Protein AF-N6YTN6-F1 (afdb_monomer)

Radius of gyration: 37.0 Å; Cα contacts (8 Å, |Δi|>4): 341; chains: 1; bounding box: 81×64×99 Å

Foldseek 3Di:
DDPVVLQVQLVVQCVVVVDDSVVSSVVSVVVVVVVVVVVVVVPDDPDVVVVVVVVLQVQLVVQCVVVVHDSVVSSVVSVVVVVVVVVVVVVVVPPPDVVNVVLQVQLVVCCVVVVHDSVVSSCVSVVVDPDDDDDDDDDDDDCQLQNVQQVDWFFADFFAWAQDPVRDTDGGDLVLLVQQQVVADVVLPWAFEAAPDDPDDDDGQWTFPGWDRDPRRTIITRTPPGHRVVSVCLVVVQFFHKHWDWDDLCDDPDSHHNGIYTHYMYGYGPDDDSDPDGDGDDDDDD

Sequence (286 aa):
MDDQELDAEARRYMRDHRISYGEALEWVAQDLDARRASSVAKSGRGDVLREEDAALHEQAVAYAHENGIRYVNALREVMAKKGVDLLLRHVQSTAPTGSDVVVDARARSFALQNRVSYAEALDCVTGTAFACFAESDLATSGGSAAGMLAGQKIDIFKAGTHVSMEGERITFSQADIEAIAAGYDPIQREAPLTIGHPEDNKPAYGWVRRLHAAPGGRLQMEAHQVDASFAEMVSEGRFKKRSASFYPPNAHGNPTPGRWYLRHVAFLGAQQPALAGLPDLQFMRV

Solvent-accessible surface area (backbone atoms only — not comparable to full-atom values): 16391 Å² total; per-residue (Å²): 136,55,75,69,56,53,53,53,51,18,55,50,48,16,65,78,68,72,52,54,62,70,62,22,43,53,50,52,51,52,50,50,51,50,52,48,54,51,49,54,72,72,61,73,93,61,68,72,63,54,55,55,52,52,54,50,50,54,51,12,52,53,50,11,64,77,67,74,44,60,52,75,60,25,38,52,50,49,49,50,50,49,52,50,48,51,49,47,47,51,60,60,66,58,51,69,51,75,66,50,53,51,48,52,52,50,12,52,53,48,11,68,75,69,75,47,54,56,67,63,23,38,35,67,69,69,66,71,67,82,86,78,95,70,95,77,89,81,87,82,90,71,84,43,43,22,55,52,53,32,73,36,79,41,78,35,47,65,47,44,80,44,70,46,96,88,66,48,80,46,73,40,48,49,66,53,40,43,50,34,26,74,66,63,46,48,88,84,54,56,21,36,30,31,78,37,84,68,92,67,93,65,73,66,46,18,34,43,66,47,52,39,61,42,90,88,29,28,32,26,34,29,38,36,82,44,35,57,70,56,24,41,41,42,71,74,52,58,36,64,42,57,40,63,41,66,34,51,34,83,42,92,84,40,94,52,72,76,38,59,41,72,52,31,40,25,35,29,47,96,68,84,70,98,67,88,86,75,82,69,83,84,81,83,86,128

pLDDT: mean 73.02, std 17.46, range [31.64, 94.0]

Organism: NCBI:txid1234381

Secondary structure (DSSP, 8-state):
--HHHHHHHHHHHHHHH---HHHHHHHHHHHHHHHHHHHHHHSSS-HHHHHHHHHHHHHHHHHHHHHT--HHHHHHHHHHHHHHHHHHHHHHHTS--HHHHHHHHHHHHHHHHHT--HHHHHHHHHT-------------SS--HHHHHHTSEEEEEESEEEE-TTS-EEEEPHHHHHHHHHH--HHHHPPBEEES--SS-PPP--EEEEEEEETTTEEEEEEES--HHHHHHHHTTS--EEEEEEE-TT-TT-SSTTS-EEEEEEEE-SSPPSS--PPPP-----

Structure (mmCIF, N/CA/C/O backbone):
data_AF-N6YTN6-F1
#
_entry.id   AF-N6YTN6-F1
#
loop_
_atom_site.group_PDB
_atom_site.id
_atom_site.type_symbol
_atom_site.label_atom_id
_atom_site.label_alt_id
_atom_site.label_comp_id
_atom_site.label_asym_id
_atom_site.label_entity_id
_atom_site.label_seq_id
_atom_site.pdbx_PDB_ins_code
_atom_site.Ca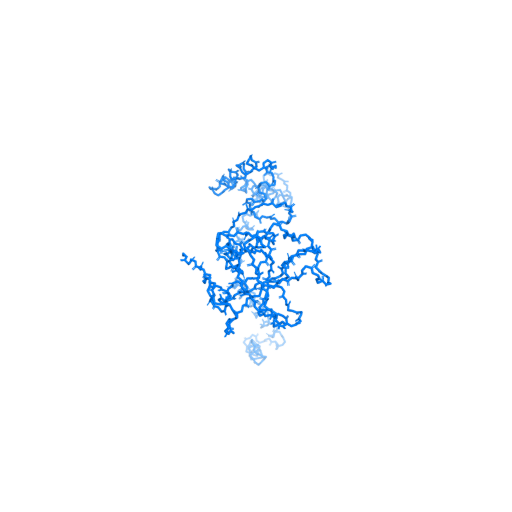rtn_x
_atom_site.Cartn_y
_atom_site.Cartn_z
_atom_site.occupancy
_atom_site.B_iso_or_equiv
_atom_site.auth_seq_id
_atom_site.auth_comp_id
_atom_site.auth_asym_id
_atom_site.auth_atom_id
_atom_site.pdbx_PDB_model_num
ATOM 1 N N . MET A 1 1 ? 44.835 -35.945 -30.926 1.00 68.88 1 MET A N 1
ATOM 2 C CA . MET A 1 1 ? 45.880 -36.888 -31.336 1.00 68.88 1 MET A CA 1
ATOM 3 C C . MET A 1 1 ? 47.062 -36.596 -30.454 1.00 68.88 1 MET A C 1
ATOM 5 O O . MET A 1 1 ? 47.377 -35.418 -30.307 1.00 68.88 1 MET A O 1
ATOM 9 N N . ASP A 1 2 ? 47.561 -37.623 -29.782 1.00 73.81 2 ASP A N 1
ATOM 10 C CA . ASP A 1 2 ? 48.655 -37.498 -28.819 1.00 73.81 2 ASP A CA 1
ATOM 11 C C . ASP A 1 2 ? 50.011 -37.497 -29.545 1.00 73.81 2 ASP A C 1
ATOM 13 O O . ASP A 1 2 ? 50.125 -38.045 -30.646 1.00 73.81 2 ASP A O 1
ATOM 17 N N . ASP A 1 3 ? 51.043 -36.893 -28.955 1.00 69.44 3 ASP A N 1
ATOM 18 C CA . ASP A 1 3 ? 52.343 -36.692 -29.624 1.00 69.44 3 ASP A CA 1
ATOM 19 C C . ASP A 1 3 ? 53.007 -38.028 -30.014 1.00 69.44 3 ASP A C 1
ATOM 21 O O . ASP A 1 3 ? 53.705 -38.126 -31.026 1.00 69.44 3 ASP A O 1
ATOM 25 N N . GLN A 1 4 ? 52.732 -39.095 -29.254 1.00 74.69 4 GLN A N 1
ATOM 26 C CA . GLN A 1 4 ? 53.212 -40.449 -29.548 1.00 74.69 4 GLN A CA 1
ATOM 27 C C . GLN A 1 4 ? 52.543 -41.074 -30.781 1.00 74.69 4 GLN A C 1
ATOM 29 O O . GLN A 1 4 ? 53.183 -41.831 -31.515 1.00 74.69 4 GLN A O 1
ATOM 34 N N . GLU A 1 5 ? 51.272 -40.758 -31.033 1.00 79.31 5 GLU A N 1
ATOM 35 C CA . GLU A 1 5 ? 50.545 -41.246 -32.211 1.00 79.31 5 GLU A CA 1
ATOM 36 C C . GLU A 1 5 ? 51.037 -40.546 -33.482 1.00 79.31 5 GLU A C 1
ATOM 38 O O . GLU A 1 5 ? 51.173 -41.182 -34.529 1.00 79.31 5 GLU A O 1
ATOM 43 N N . LEU A 1 6 ? 51.375 -39.257 -33.375 1.00 78.50 6 LEU A N 1
ATOM 44 C CA . LEU A 1 6 ? 51.896 -38.457 -34.483 1.00 78.50 6 LEU A CA 1
ATOM 45 C C . LEU A 1 6 ? 53.276 -38.937 -34.944 1.0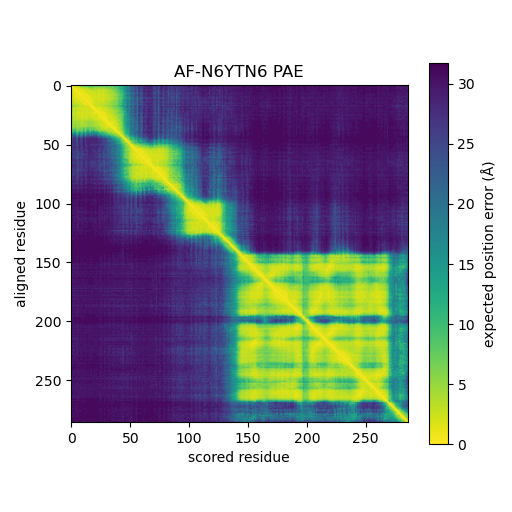0 78.50 6 LEU A C 1
ATOM 47 O O . LEU A 1 6 ? 53.502 -39.094 -36.145 1.00 78.50 6 LEU A O 1
ATOM 51 N N . ASP A 1 7 ? 54.165 -39.268 -34.002 1.00 80.00 7 ASP A N 1
ATOM 52 C CA . ASP A 1 7 ? 55.466 -39.870 -34.321 1.00 80.00 7 ASP A CA 1
ATOM 53 C C . ASP A 1 7 ? 55.312 -41.244 -34.997 1.00 80.00 7 ASP A C 1
ATOM 55 O O . ASP A 1 7 ? 55.995 -41.552 -35.978 1.00 80.00 7 ASP A O 1
ATOM 59 N N . ALA A 1 8 ? 54.384 -42.077 -34.516 1.00 86.12 8 ALA A N 1
ATOM 60 C CA . ALA A 1 8 ? 54.152 -43.403 -35.081 1.00 86.12 8 ALA A CA 1
ATOM 61 C C . ALA A 1 8 ? 53.632 -43.341 -36.529 1.00 86.12 8 ALA A C 1
ATOM 63 O O . ALA A 1 8 ? 54.096 -44.102 -37.388 1.00 86.12 8 ALA A O 1
ATOM 64 N N . GLU A 1 9 ? 52.705 -42.425 -36.818 1.00 85.69 9 GLU A N 1
ATOM 65 C CA . GLU A 1 9 ? 52.136 -42.246 -38.156 1.00 85.69 9 GLU A CA 1
ATOM 66 C C . GLU A 1 9 ? 53.168 -41.657 -39.128 1.00 85.69 9 GLU A C 1
ATOM 68 O O . GLU A 1 9 ? 53.343 -42.185 -40.230 1.00 85.69 9 GLU A O 1
ATOM 73 N N . ALA A 1 10 ? 53.959 -40.674 -38.683 1.00 83.62 10 ALA A N 1
ATOM 74 C CA . ALA A 1 10 ? 55.052 -40.113 -39.475 1.00 83.62 10 ALA A CA 1
ATOM 75 C C . ALA A 1 10 ? 56.120 -41.166 -39.818 1.00 83.62 10 ALA A C 1
ATOM 77 O O . ALA A 1 10 ? 56.559 -41.263 -40.966 1.00 83.62 10 ALA A O 1
ATOM 78 N N . ARG A 1 11 ? 56.501 -42.036 -38.870 1.00 86.50 11 ARG A N 1
ATOM 79 C CA . ARG A 1 11 ? 57.459 -43.132 -39.130 1.00 86.50 11 ARG A CA 1
ATOM 80 C C . ARG A 1 11 ? 56.923 -44.186 -40.088 1.00 86.50 11 ARG A C 1
ATOM 82 O O . ARG A 1 11 ? 57.700 -44.775 -40.845 1.00 86.50 11 ARG A O 1
ATOM 89 N N . ARG A 1 12 ? 55.620 -44.458 -40.045 1.00 86.44 12 ARG A N 1
ATOM 90 C CA . ARG A 1 12 ? 54.971 -45.371 -40.989 1.00 86.44 12 ARG A CA 1
ATOM 91 C C . ARG A 1 12 ? 54.975 -44.771 -42.392 1.00 86.44 12 ARG A C 1
ATOM 93 O O . ARG A 1 12 ? 55.432 -45.428 -43.323 1.00 86.44 12 ARG A O 1
ATOM 100 N N . TYR A 1 13 ? 54.583 -43.508 -42.517 1.00 84.00 13 TYR A N 1
ATOM 101 C CA . TYR A 1 13 ? 54.564 -42.798 -43.792 1.00 84.00 13 TYR A CA 1
ATOM 102 C C . TYR A 1 13 ? 55.968 -42.679 -44.410 1.00 84.00 13 TYR A C 1
ATOM 104 O O . TYR A 1 13 ? 56.167 -42.961 -45.592 1.00 84.00 13 TYR A O 1
ATOM 112 N N . MET A 1 14 ? 56.977 -42.392 -43.581 1.00 88.62 14 MET A N 1
ATOM 113 C CA . MET A 1 14 ? 58.395 -42.407 -43.956 1.00 88.62 14 MET A CA 1
ATOM 114 C C . MET A 1 14 ? 58.820 -43.757 -44.559 1.00 88.62 14 MET A C 1
ATOM 116 O O . MET A 1 14 ? 59.536 -43.796 -45.559 1.00 88.62 14 MET A O 1
ATOM 120 N N . ARG A 1 15 ? 58.375 -44.877 -43.972 1.00 87.50 15 ARG A N 1
ATOM 121 C CA . ARG A 1 15 ? 58.715 -46.227 -44.450 1.00 87.50 15 ARG A CA 1
ATOM 122 C C . ARG A 1 15 ? 58.058 -46.542 -45.790 1.00 87.50 15 ARG A C 1
ATOM 124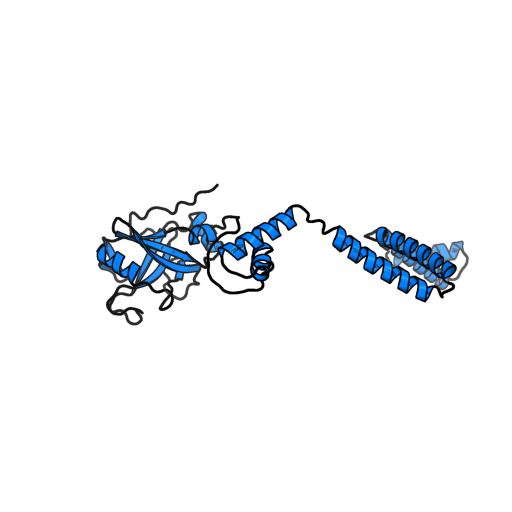 O O . ARG A 1 15 ? 58.723 -47.090 -46.666 1.00 87.50 15 ARG A O 1
ATOM 131 N N . ASP A 1 16 ? 56.787 -46.190 -45.931 1.00 87.25 16 ASP A N 1
ATOM 132 C CA . ASP A 1 16 ? 55.984 -46.537 -47.103 1.00 87.25 16 ASP A CA 1
ATOM 133 C C . ASP A 1 16 ? 56.381 -45.691 -48.327 1.00 87.25 16 ASP A C 1
ATOM 135 O O . ASP A 1 16 ? 56.452 -46.206 -49.444 1.00 87.25 16 ASP A O 1
ATOM 139 N N . HIS A 1 17 ? 56.738 -44.419 -48.113 1.00 82.50 17 HIS A N 1
ATOM 140 C CA . HIS A 1 17 ? 57.064 -43.468 -49.183 1.00 82.50 17 HIS A CA 1
ATOM 141 C C . HIS A 1 17 ? 58.567 -43.206 -49.363 1.00 82.50 17 HIS A C 1
ATOM 143 O O . HIS A 1 17 ? 58.959 -42.535 -50.314 1.00 82.50 17 HIS A O 1
ATOM 149 N N . ARG A 1 18 ? 59.420 -43.771 -48.493 1.00 88.50 18 ARG A N 1
ATOM 150 C CA . ARG A 1 18 ? 60.894 -43.637 -48.506 1.00 88.50 18 ARG A CA 1
ATOM 151 C C . ARG A 1 18 ? 61.383 -42.181 -48.513 1.00 88.50 18 ARG A C 1
ATOM 153 O O . ARG A 1 18 ? 62.423 -41.881 -49.095 1.00 88.50 18 ARG A O 1
ATOM 160 N N . ILE A 1 19 ? 60.633 -41.299 -47.861 1.00 84.44 19 ILE A N 1
ATOM 161 C CA . ILE A 1 19 ? 60.961 -39.879 -47.673 1.00 84.44 19 ILE A CA 1
ATOM 162 C C . ILE A 1 19 ? 61.613 -39.650 -46.308 1.00 84.44 19 ILE A C 1
ATOM 164 O O . ILE A 1 19 ? 61.648 -40.559 -45.478 1.00 84.44 19 ILE A O 1
ATOM 168 N N . SER A 1 20 ? 62.159 -38.457 -46.065 1.00 87.31 20 SER A N 1
ATOM 169 C CA . SER A 1 20 ? 62.756 -38.143 -44.765 1.00 87.31 20 SER A CA 1
ATOM 170 C C . SER A 1 20 ? 61.686 -37.979 -43.675 1.00 87.31 20 SER A C 1
ATOM 172 O O . SER A 1 20 ? 60.530 -37.663 -43.950 1.00 87.31 20 SER A O 1
ATOM 174 N N . TYR A 1 21 ? 62.063 -38.183 -42.409 1.00 80.81 21 TYR A N 1
ATOM 175 C CA . TYR A 1 21 ? 61.130 -38.048 -41.284 1.00 80.81 21 TYR A CA 1
ATOM 176 C C . TYR A 1 21 ? 60.556 -36.622 -41.154 1.00 80.81 21 TYR A C 1
ATOM 178 O O . TYR A 1 21 ? 59.389 -36.465 -40.810 1.00 80.81 21 TYR A O 1
ATOM 186 N N . GLY A 1 22 ? 61.344 -35.593 -41.491 1.00 77.62 22 GLY A N 1
ATOM 187 C CA . GLY A 1 22 ? 60.879 -34.201 -41.496 1.00 77.62 22 GLY A CA 1
ATOM 188 C C . GLY A 1 22 ? 59.771 -33.954 -42.523 1.00 77.62 22 GLY A C 1
ATOM 189 O O . GLY A 1 22 ? 58.733 -33.402 -42.177 1.00 77.62 22 GLY A O 1
ATOM 190 N N . GLU A 1 23 ? 59.936 -34.451 -43.752 1.00 76.88 23 GLU A N 1
ATOM 191 C CA . GLU A 1 23 ? 58.906 -34.346 -44.801 1.00 76.88 23 GLU A CA 1
ATOM 192 C C . GLU A 1 23 ? 57.660 -35.184 -44.474 1.00 76.88 23 GLU A C 1
ATOM 194 O O . GLU A 1 23 ? 56.535 -34.792 -44.782 1.00 76.88 23 GLU A O 1
ATOM 199 N N . ALA A 1 24 ? 57.838 -36.330 -43.809 1.00 82.00 24 ALA A N 1
ATOM 200 C CA . ALA A 1 24 ? 56.720 -37.157 -43.362 1.00 82.00 24 ALA A CA 1
ATOM 201 C C . ALA A 1 24 ? 55.879 -36.467 -42.274 1.00 82.00 24 ALA A C 1
ATOM 203 O O . ALA A 1 24 ? 54.654 -36.582 -42.291 1.00 82.00 24 ALA A O 1
ATOM 204 N N . LEU A 1 25 ? 56.509 -35.723 -41.358 1.00 81.00 25 LEU A N 1
ATOM 205 C CA . LEU A 1 25 ? 55.800 -34.936 -40.346 1.00 81.00 25 LEU A CA 1
ATOM 206 C C . LEU A 1 25 ? 54.978 -33.804 -40.964 1.00 81.00 25 LEU A C 1
ATOM 208 O O . LEU A 1 25 ? 53.837 -33.594 -40.557 1.00 81.00 25 LEU A O 1
ATOM 212 N N . GLU A 1 26 ? 55.526 -33.102 -41.957 1.00 81.06 26 GLU A N 1
ATOM 213 C CA . GLU A 1 26 ? 54.796 -32.045 -42.665 1.00 81.06 26 GLU A CA 1
ATOM 214 C C . GLU A 1 26 ? 53.555 -32.591 -43.372 1.00 81.06 26 GLU A C 1
ATOM 216 O O . GLU A 1 26 ? 52.490 -31.974 -43.321 1.00 81.06 26 GLU A O 1
ATOM 221 N N . TRP A 1 27 ? 53.662 -33.779 -43.972 1.00 85.19 27 TRP A N 1
ATOM 222 C CA . TRP A 1 27 ? 52.524 -34.425 -44.616 1.00 85.19 27 TRP A CA 1
ATOM 223 C C . TRP A 1 27 ? 51.437 -34.820 -43.610 1.00 85.19 27 TRP A C 1
ATOM 225 O O . TRP A 1 27 ? 50.265 -34.510 -43.816 1.00 85.19 27 TRP A O 1
ATOM 235 N N . VAL A 1 28 ? 51.817 -35.452 -42.493 1.00 82.31 28 VAL A N 1
ATOM 236 C CA . VAL A 1 28 ? 50.863 -35.848 -41.443 1.00 82.31 28 VAL A CA 1
ATOM 237 C C . VAL A 1 28 ? 50.192 -34.616 -40.828 1.00 82.31 28 VAL A C 1
ATOM 239 O O . VAL A 1 28 ? 48.987 -34.637 -40.590 1.00 82.31 28 VAL A O 1
ATOM 242 N N . ALA A 1 29 ? 50.924 -33.514 -40.642 1.00 78.62 29 ALA A N 1
ATOM 243 C CA . ALA A 1 29 ? 50.359 -32.253 -40.167 1.00 78.62 29 ALA A CA 1
ATOM 244 C C . ALA A 1 29 ? 49.331 -31.664 -41.152 1.00 78.62 29 ALA A C 1
ATOM 246 O O . ALA A 1 29 ? 48.232 -31.293 -40.737 1.00 78.62 29 ALA A O 1
ATOM 247 N N . GLN A 1 30 ? 49.641 -31.644 -42.453 1.00 77.19 30 GLN A N 1
ATOM 248 C CA . GLN A 1 30 ? 48.713 -31.172 -43.489 1.00 77.19 30 GLN A CA 1
ATOM 249 C C . GLN A 1 30 ? 47.459 -32.049 -43.593 1.00 77.19 30 GLN A C 1
ATOM 251 O O . GLN A 1 30 ? 46.354 -31.529 -43.751 1.00 77.19 30 GLN A O 1
ATOM 256 N N . ASP A 1 31 ? 47.605 -33.368 -43.467 1.00 80.38 31 ASP A N 1
ATOM 257 C CA . ASP A 1 31 ? 46.479 -34.303 -43.475 1.00 80.38 31 ASP A CA 1
ATOM 258 C C . ASP A 1 31 ? 45.604 -34.152 -42.216 1.00 80.38 31 ASP A C 1
ATOM 260 O O . ASP A 1 31 ? 44.375 -34.156 -42.303 1.00 80.38 31 ASP A O 1
ATOM 264 N N . LEU A 1 32 ? 46.200 -33.910 -41.043 1.00 72.12 32 LEU A N 1
ATOM 265 C CA . LEU A 1 32 ? 45.462 -33.572 -39.820 1.00 72.12 32 LEU A CA 1
ATOM 266 C C . LEU A 1 32 ? 44.693 -32.257 -39.942 1.00 72.12 32 LEU A C 1
ATOM 268 O O . LEU A 1 32 ? 43.537 -32.195 -39.515 1.00 72.12 32 LEU A O 1
ATOM 272 N N . ASP A 1 33 ? 45.298 -31.226 -40.525 1.00 71.12 33 ASP A N 1
ATOM 273 C CA . ASP A 1 33 ? 44.633 -29.945 -40.761 1.00 71.12 33 ASP A CA 1
ATOM 274 C C . ASP A 1 33 ? 43.509 -30.079 -41.793 1.00 71.12 33 ASP A C 1
ATOM 276 O O . ASP A 1 33 ? 42.428 -29.522 -41.595 1.00 71.12 33 ASP A O 1
ATOM 280 N N . ALA A 1 34 ? 43.680 -30.908 -42.826 1.00 71.44 34 ALA A N 1
ATOM 281 C CA . ALA A 1 34 ? 42.617 -31.239 -43.773 1.00 71.44 34 ALA A CA 1
ATOM 282 C C . ALA A 1 34 ? 41.467 -32.018 -43.104 1.00 71.44 34 ALA A C 1
ATOM 284 O O . ALA A 1 34 ? 40.288 -31.723 -43.332 1.00 71.44 34 ALA A O 1
ATOM 285 N N . ARG A 1 35 ? 41.780 -32.975 -42.220 1.00 74.25 35 ARG A N 1
ATOM 286 C CA . ARG A 1 35 ? 40.787 -33.728 -41.433 1.00 74.25 35 ARG A CA 1
ATOM 287 C C . ARG A 1 35 ? 40.057 -32.837 -40.426 1.00 74.25 35 ARG A C 1
ATOM 289 O O . ARG A 1 35 ? 38.852 -33.004 -40.243 1.00 74.25 35 ARG A O 1
ATOM 296 N N . ARG A 1 36 ? 40.743 -31.866 -39.812 1.00 65.50 36 ARG A N 1
ATOM 297 C CA . ARG A 1 36 ? 40.145 -30.843 -38.933 1.00 65.50 36 ARG A CA 1
ATOM 298 C C . ARG A 1 36 ? 39.276 -29.862 -39.714 1.00 65.50 36 ARG A C 1
ATOM 300 O O . ARG A 1 36 ? 38.162 -29.589 -39.289 1.00 65.50 36 ARG A O 1
ATOM 307 N N . ALA A 1 37 ? 39.717 -29.397 -40.880 1.00 58.03 37 ALA A N 1
ATOM 308 C CA . ALA A 1 37 ? 38.905 -28.564 -41.767 1.00 58.03 37 ALA A CA 1
ATOM 309 C C . ALA A 1 37 ? 37.635 -29.304 -42.231 1.00 58.03 37 ALA A C 1
ATOM 311 O O . ALA A 1 37 ? 36.550 -28.724 -42.270 1.00 58.03 37 ALA A O 1
ATOM 312 N N . SER A 1 38 ? 37.744 -30.608 -42.501 1.00 58.88 38 SER A N 1
ATOM 313 C CA . SER A 1 38 ? 36.609 -31.472 -42.841 1.00 58.88 38 SER A CA 1
ATOM 314 C C . SER A 1 38 ? 35.686 -31.751 -41.643 1.00 58.88 38 SER A C 1
ATOM 316 O O . SER A 1 38 ? 34.465 -31.805 -41.804 1.00 58.88 38 SER A O 1
ATOM 318 N N . SER A 1 39 ? 36.220 -31.860 -40.419 1.00 50.38 39 SER A N 1
ATOM 319 C CA . SER A 1 39 ? 35.394 -32.021 -39.212 1.00 50.38 39 SER A CA 1
ATOM 320 C C . SER A 1 39 ? 34.672 -30.727 -38.813 1.00 50.38 39 SER A C 1
ATOM 322 O O . SER A 1 39 ? 33.516 -30.789 -38.396 1.00 50.38 39 SER A O 1
ATOM 324 N N . VAL A 1 40 ? 35.289 -29.560 -39.043 1.00 50.25 40 VAL A N 1
ATOM 325 C CA . VAL A 1 40 ? 34.653 -28.235 -38.914 1.00 50.25 40 VAL A CA 1
ATOM 326 C C . VAL A 1 40 ? 33.546 -28.056 -39.959 1.00 50.25 40 VAL A C 1
ATOM 328 O O . VAL A 1 40 ? 32.471 -27.573 -39.620 1.00 50.25 40 VAL A O 1
ATOM 331 N N . ALA A 1 41 ? 33.735 -28.539 -41.193 1.00 48.31 41 ALA A N 1
ATOM 332 C CA . ALA A 1 41 ? 32.681 -28.549 -42.214 1.00 48.31 41 ALA A CA 1
ATOM 333 C C . ALA A 1 41 ? 31.496 -29.475 -41.862 1.00 48.31 41 ALA A C 1
ATOM 335 O O . ALA A 1 41 ? 30.369 -29.220 -42.282 1.00 48.31 41 ALA A O 1
ATOM 336 N N . LYS A 1 42 ? 31.724 -30.529 -41.065 1.00 50.19 42 LYS A N 1
ATOM 337 C CA . LYS A 1 42 ? 30.679 -31.467 -40.611 1.00 50.19 42 LYS A CA 1
ATOM 338 C C . LYS A 1 42 ? 29.982 -31.065 -39.308 1.00 50.19 42 LYS A C 1
ATOM 340 O O . LYS A 1 42 ? 28.953 -31.652 -38.983 1.00 50.19 42 LYS A O 1
ATOM 345 N N . SER A 1 43 ? 30.492 -30.072 -38.579 1.00 43.69 43 SER A N 1
ATOM 346 C CA . SER A 1 43 ? 29.931 -29.617 -37.304 1.00 43.69 43 SER A CA 1
ATOM 347 C C . SER A 1 43 ? 29.527 -28.140 -37.360 1.00 43.69 43 SER A C 1
ATOM 349 O O . SER A 1 43 ? 30.160 -27.288 -36.744 1.00 43.69 43 SER A O 1
ATOM 351 N N . GLY A 1 44 ? 28.411 -27.855 -38.037 1.00 41.84 44 GLY A N 1
ATOM 352 C CA . GLY A 1 44 ? 27.577 -26.686 -37.739 1.00 41.84 44 GLY A CA 1
ATOM 353 C C . GLY A 1 44 ? 27.478 -25.615 -38.831 1.00 41.84 44 GLY A C 1
ATOM 354 O O . GLY A 1 44 ? 28.342 -24.757 -38.954 1.00 41.84 44 GLY A O 1
ATOM 355 N N . ARG A 1 45 ? 26.304 -25.570 -39.484 1.00 37.38 45 ARG A N 1
ATOM 356 C CA . ARG A 1 45 ? 25.669 -24.337 -40.001 1.00 37.38 45 ARG A CA 1
ATOM 357 C C . ARG A 1 45 ? 26.328 -23.684 -41.239 1.00 37.38 45 ARG A C 1
ATOM 359 O O . ARG A 1 45 ? 26.506 -22.473 -41.253 1.00 37.38 45 ARG A O 1
ATOM 366 N N . GLY A 1 46 ? 26.653 -24.462 -42.281 1.00 38.91 46 GLY A N 1
ATOM 367 C CA . GLY A 1 46 ? 27.334 -23.956 -43.492 1.00 38.91 46 GLY A CA 1
ATOM 368 C C . GLY A 1 46 ? 26.710 -24.266 -44.864 1.00 38.91 46 GLY A C 1
ATOM 369 O O . GLY A 1 46 ? 27.201 -23.729 -45.851 1.00 38.91 46 GLY A O 1
ATOM 370 N N . ASP A 1 47 ? 25.657 -25.087 -44.965 1.00 43.88 47 ASP A N 1
ATOM 371 C CA . ASP A 1 47 ? 25.129 -25.500 -46.284 1.00 43.88 47 ASP A CA 1
ATOM 372 C C . ASP A 1 47 ? 24.302 -24.412 -46.991 1.00 43.88 47 ASP A C 1
ATOM 374 O O . ASP A 1 47 ? 24.446 -24.214 -48.192 1.00 43.88 47 ASP A O 1
ATOM 378 N N . VAL A 1 48 ? 23.504 -23.630 -46.255 1.00 41.62 48 VAL A N 1
ATOM 379 C CA . VAL A 1 48 ? 22.609 -22.621 -46.863 1.00 41.62 48 VAL A CA 1
ATOM 380 C C . VAL A 1 48 ? 23.390 -21.458 -47.495 1.00 41.62 48 VAL A C 1
ATOM 382 O O . VAL A 1 48 ? 23.033 -20.981 -48.565 1.00 41.62 48 VAL A O 1
ATOM 385 N N . LEU A 1 49 ? 24.509 -21.048 -46.888 1.00 44.81 49 LEU A N 1
ATOM 386 C CA . LEU A 1 49 ? 25.332 -19.946 -47.407 1.00 44.81 49 LEU A CA 1
ATOM 387 C C . LEU A 1 49 ? 26.087 -20.336 -48.690 1.00 44.81 49 LEU A C 1
ATOM 389 O O . LEU A 1 49 ? 26.315 -19.498 -49.555 1.00 44.81 49 LEU A O 1
ATOM 393 N N . ARG A 1 50 ? 26.440 -21.618 -48.854 1.00 49.28 50 ARG A N 1
ATOM 394 C CA . ARG A 1 50 ? 27.224 -22.096 -50.003 1.00 49.28 50 ARG A CA 1
ATOM 395 C C . ARG A 1 50 ? 26.406 -22.173 -51.296 1.00 49.28 50 ARG A C 1
ATOM 397 O O . ARG A 1 50 ? 26.938 -21.877 -52.365 1.00 49.28 50 ARG A O 1
ATOM 404 N N . GLU A 1 51 ? 25.131 -22.550 -51.205 1.00 50.94 51 GLU A N 1
ATOM 405 C CA . GLU A 1 51 ? 24.217 -22.562 -52.356 1.00 50.94 51 GLU A CA 1
ATOM 406 C C . GLU A 1 51 ? 23.811 -21.141 -52.777 1.00 50.94 51 GLU A C 1
ATOM 408 O O . GLU A 1 51 ? 23.763 -20.831 -53.971 1.00 50.94 51 GLU A O 1
ATOM 413 N N . GLU A 1 52 ? 23.585 -20.250 -51.807 1.00 54.38 52 GLU A N 1
ATOM 414 C CA . GLU A 1 52 ? 23.251 -18.846 -52.068 1.00 54.38 52 GLU A CA 1
ATOM 415 C C . GLU A 1 52 ? 24.392 -18.099 -52.776 1.00 54.38 52 GLU A C 1
ATOM 417 O O . GLU A 1 52 ? 24.130 -17.336 -53.717 1.00 54.38 52 GLU A O 1
ATOM 422 N N . ASP A 1 53 ? 25.639 -18.373 -52.382 1.00 60.44 53 ASP A N 1
ATOM 423 C CA . ASP A 1 53 ? 26.851 -17.809 -52.984 1.00 60.44 53 ASP A CA 1
ATOM 424 C C . ASP A 1 53 ? 27.092 -18.323 -54.416 1.00 60.44 53 ASP A C 1
ATOM 426 O O . ASP A 1 53 ? 27.482 -17.551 -55.299 1.00 60.44 53 ASP A O 1
ATOM 430 N N . ALA A 1 54 ? 26.802 -19.601 -54.691 1.00 70.12 54 ALA A N 1
ATOM 431 C CA . ALA A 1 54 ? 26.929 -20.182 -56.030 1.00 70.12 54 ALA A CA 1
ATOM 432 C C . ALA A 1 54 ? 25.910 -19.587 -57.021 1.00 70.12 54 ALA A C 1
ATOM 434 O O . ALA A 1 54 ? 26.270 -19.218 -58.141 1.00 70.12 54 ALA A O 1
ATOM 435 N N . ALA A 1 55 ? 24.659 -19.401 -56.590 1.00 74.50 55 ALA A N 1
ATOM 436 C CA . ALA A 1 55 ? 23.627 -18.765 -57.409 1.00 74.50 55 ALA A CA 1
ATOM 437 C C . ALA A 1 55 ? 23.924 -17.275 -57.678 1.00 74.50 55 ALA A C 1
ATOM 439 O O . ALA A 1 55 ? 23.621 -16.749 -58.751 1.00 74.50 55 ALA A O 1
ATOM 440 N N . LEU A 1 56 ? 24.533 -16.579 -56.711 1.00 73.56 56 LEU A N 1
ATOM 441 C CA . LEU A 1 56 ? 24.995 -15.196 -56.873 1.00 73.56 56 LEU A CA 1
ATOM 442 C C . LEU A 1 56 ? 26.107 -15.081 -57.917 1.00 73.56 56 LEU A C 1
ATOM 444 O O . LEU A 1 56 ? 26.092 -14.155 -58.731 1.00 73.56 56 LEU A O 1
ATOM 448 N N . HIS A 1 57 ? 27.041 -16.031 -57.910 1.00 76.00 57 HIS A N 1
ATOM 449 C CA . HIS A 1 57 ? 28.102 -16.105 -58.905 1.00 76.00 57 HIS A CA 1
ATOM 450 C C . HIS A 1 57 ? 27.534 -16.281 -60.318 1.00 76.00 57 HIS A C 1
ATOM 452 O O . HIS A 1 57 ? 27.882 -15.516 -61.217 1.00 76.00 57 HIS A O 1
ATOM 458 N N . GLU A 1 58 ? 26.611 -17.227 -60.504 1.00 83.00 58 GLU A N 1
ATOM 459 C CA . GLU A 1 58 ? 26.010 -17.514 -61.810 1.00 83.00 58 GLU A CA 1
ATOM 460 C C . GLU A 1 58 ? 25.247 -16.304 -62.380 1.00 83.00 58 GLU A C 1
ATOM 462 O O . GLU A 1 58 ? 25.454 -15.913 -63.531 1.00 83.00 58 GLU A O 1
ATOM 467 N N . GLN A 1 59 ? 24.444 -15.629 -61.551 1.00 80.62 59 GLN A N 1
ATOM 468 C CA . GLN A 1 59 ? 23.717 -14.419 -61.954 1.00 80.62 59 GLN A CA 1
ATOM 469 C C . GLN A 1 59 ? 24.656 -13.255 -62.298 1.00 80.62 59 GLN A C 1
ATOM 471 O O . GLN A 1 59 ? 24.414 -12.522 -63.259 1.00 80.62 59 GLN A O 1
ATOM 476 N N . ALA A 1 60 ? 25.743 -13.084 -61.543 1.00 78.75 60 ALA A N 1
ATOM 477 C CA . ALA A 1 60 ? 26.734 -12.049 -61.818 1.00 78.75 60 ALA A CA 1
ATOM 478 C C . ALA A 1 60 ? 27.501 -12.308 -63.123 1.00 78.75 60 ALA A C 1
ATOM 480 O O . ALA A 1 60 ? 27.798 -11.357 -63.848 1.00 78.75 60 ALA A O 1
ATOM 481 N N . VAL A 1 61 ? 27.784 -13.572 -63.455 1.00 80.19 61 VAL A N 1
ATOM 482 C CA . VAL A 1 61 ? 28.413 -13.949 -64.731 1.00 80.19 61 VAL A CA 1
ATOM 483 C C . VAL A 1 61 ? 27.472 -13.681 -65.907 1.00 80.19 61 VAL A C 1
ATOM 485 O O . VAL A 1 61 ? 27.895 -13.057 -66.882 1.00 80.19 61 VAL A O 1
ATOM 488 N N . ALA A 1 62 ? 26.198 -14.071 -65.806 1.00 83.88 62 ALA A N 1
ATOM 489 C CA . ALA A 1 62 ? 25.205 -13.801 -66.848 1.00 83.88 62 ALA A CA 1
ATOM 490 C C . ALA A 1 62 ? 25.041 -12.290 -67.095 1.00 83.88 62 ALA A C 1
ATOM 492 O O . ALA A 1 62 ? 25.152 -11.821 -68.228 1.00 83.88 62 ALA A O 1
ATOM 493 N N . TYR A 1 63 ? 24.898 -11.506 -66.023 1.00 80.56 63 TYR A N 1
ATOM 494 C CA . TYR A 1 63 ? 24.742 -10.054 -66.112 1.00 80.56 63 TYR A CA 1
ATOM 495 C C . TYR A 1 63 ? 25.984 -9.352 -66.683 1.00 80.56 63 TYR A C 1
ATOM 497 O O . TYR A 1 63 ? 25.861 -8.396 -67.455 1.00 80.56 63 TYR A O 1
ATOM 505 N N . ALA A 1 64 ? 27.184 -9.834 -66.336 1.00 81.12 64 ALA A N 1
ATOM 506 C CA . ALA A 1 64 ? 28.443 -9.343 -66.893 1.00 81.12 64 ALA A CA 1
ATOM 507 C C . ALA A 1 64 ? 28.524 -9.569 -68.408 1.00 81.12 64 ALA A C 1
ATOM 509 O O . ALA A 1 64 ? 28.951 -8.672 -69.137 1.00 81.12 64 ALA A O 1
ATOM 510 N N . HIS A 1 65 ? 28.087 -10.742 -68.874 1.00 83.06 65 HIS A N 1
ATOM 511 C CA . HIS A 1 65 ? 28.101 -11.102 -70.288 1.00 83.06 65 HIS A CA 1
ATOM 512 C C . HIS A 1 65 ? 27.069 -10.303 -71.097 1.00 83.06 65 HIS A C 1
ATOM 514 O O . HIS A 1 65 ? 27.404 -9.765 -72.148 1.00 83.06 65 HIS A O 1
ATOM 520 N N . GLU A 1 66 ? 25.842 -10.161 -70.589 1.00 81.94 66 GLU A N 1
ATOM 521 C CA . GLU A 1 66 ? 24.769 -9.419 -71.268 1.00 81.94 66 GLU A CA 1
ATOM 522 C C . GLU A 1 66 ? 25.063 -7.921 -71.407 1.00 81.94 66 GLU A C 1
ATOM 524 O O . GLU A 1 66 ? 24.719 -7.313 -72.418 1.00 81.94 66 GLU A O 1
ATOM 529 N N . ASN A 1 67 ? 25.719 -7.323 -70.409 1.00 79.12 67 ASN A N 1
ATOM 530 C CA . ASN A 1 67 ? 25.970 -5.880 -70.373 1.00 79.12 67 ASN A CA 1
ATOM 531 C C . ASN A 1 67 ? 27.409 -5.504 -70.768 1.00 79.12 67 ASN A C 1
ATOM 533 O O . ASN A 1 67 ? 27.746 -4.322 -70.792 1.00 79.12 67 ASN A O 1
ATOM 537 N N . GLY A 1 68 ? 28.273 -6.486 -71.055 1.00 82.75 68 GLY A N 1
ATOM 538 C CA . GLY A 1 68 ? 29.674 -6.255 -71.429 1.00 82.75 68 GLY A CA 1
ATOM 539 C C . GLY A 1 68 ? 30.511 -5.580 -70.334 1.00 82.75 68 GLY A C 1
ATOM 540 O O . GLY A 1 68 ? 31.466 -4.862 -70.631 1.00 82.75 68 GLY A O 1
ATOM 541 N N . ILE A 1 69 ? 30.150 -5.771 -69.063 1.00 76.38 69 ILE A N 1
ATOM 542 C CA . ILE A 1 69 ? 30.793 -5.128 -67.907 1.00 76.38 69 ILE A CA 1
ATOM 543 C C . ILE A 1 69 ? 31.664 -6.119 -67.129 1.00 76.38 69 ILE A C 1
ATOM 545 O O . ILE A 1 69 ? 31.413 -7.321 -67.111 1.00 76.38 69 ILE A O 1
ATOM 549 N N . ARG A 1 70 ? 32.702 -5.623 -66.440 1.00 69.44 70 ARG A N 1
ATOM 550 C CA . ARG A 1 70 ? 33.567 -6.480 -65.608 1.00 69.44 70 ARG A CA 1
ATOM 551 C C . ARG A 1 70 ? 32.769 -7.166 -64.497 1.00 69.44 70 ARG A C 1
ATOM 553 O O . ARG A 1 70 ? 31.980 -6.520 -63.812 1.00 69.44 70 ARG A O 1
ATOM 560 N N . TYR A 1 71 ? 33.095 -8.434 -64.249 1.00 72.25 71 TYR A N 1
ATOM 561 C CA . TYR A 1 71 ? 32.458 -9.294 -63.247 1.00 72.25 71 TYR A CA 1
ATOM 562 C C . TYR A 1 71 ? 32.310 -8.644 -61.861 1.00 72.25 71 TYR A C 1
ATOM 564 O O . TYR A 1 71 ? 31.247 -8.722 -61.264 1.00 72.25 71 TYR A O 1
ATOM 572 N N . VAL A 1 72 ? 33.324 -7.927 -61.367 1.00 67.56 72 VAL A N 1
ATOM 573 C CA . VAL A 1 72 ? 33.260 -7.256 -60.050 1.00 67.56 72 VAL A CA 1
ATOM 574 C C . VAL A 1 72 ? 32.174 -6.170 -60.004 1.00 67.56 72 VAL A C 1
ATOM 576 O O . VAL A 1 72 ? 31.499 -6.011 -58.988 1.00 67.56 72 VAL A O 1
ATOM 579 N N . ASN A 1 73 ? 31.959 -5.454 -61.113 1.00 68.62 73 ASN A N 1
ATOM 580 C CA . ASN A 1 73 ? 30.899 -4.448 -61.215 1.00 68.62 73 ASN A CA 1
ATOM 581 C C . ASN A 1 73 ? 29.528 -5.122 -61.347 1.00 68.62 73 ASN A C 1
ATOM 583 O O . ASN A 1 73 ? 28.577 -4.696 -60.701 1.00 68.62 73 ASN A O 1
ATOM 587 N N . ALA A 1 74 ? 29.443 -6.211 -62.117 1.00 75.62 74 ALA A N 1
ATOM 588 C CA . ALA A 1 74 ? 28.225 -7.008 -62.233 1.00 75.62 74 ALA A CA 1
ATOM 589 C C . ALA A 1 74 ? 27.804 -7.626 -60.891 1.00 75.62 74 ALA A C 1
ATOM 591 O O . ALA A 1 74 ? 26.637 -7.550 -60.524 1.00 75.62 74 ALA A O 1
ATOM 592 N N . LEU A 1 75 ? 28.753 -8.160 -60.117 1.00 73.81 75 LEU A N 1
ATOM 593 C CA . LEU A 1 75 ? 28.508 -8.713 -58.785 1.00 73.81 75 LEU A CA 1
ATOM 594 C C . LEU A 1 75 ? 27.948 -7.648 -57.838 1.00 73.81 75 LEU A C 1
ATOM 596 O O . LEU A 1 75 ? 27.005 -7.914 -57.100 1.00 73.81 75 LEU A O 1
ATOM 600 N N . ARG A 1 76 ? 28.494 -6.427 -57.879 1.00 77.75 76 ARG A N 1
ATOM 601 C CA . ARG A 1 76 ? 28.015 -5.309 -57.056 1.00 77.75 76 ARG A CA 1
ATOM 602 C C . ARG A 1 76 ? 26.569 -4.940 -57.385 1.00 77.75 76 ARG A C 1
ATOM 604 O O . ARG A 1 76 ? 25.780 -4.745 -56.468 1.00 77.75 76 ARG A O 1
ATOM 611 N N . GLU A 1 77 ? 26.220 -4.894 -58.668 1.00 79.12 77 GLU A N 1
ATOM 612 C CA . GLU A 1 77 ? 24.860 -4.598 -59.132 1.00 79.12 77 GLU A CA 1
ATOM 613 C C . GLU A 1 77 ? 23.876 -5.730 -58.821 1.00 79.12 77 GLU A C 1
ATOM 615 O O . GLU A 1 77 ? 22.756 -5.474 -58.387 1.00 79.12 77 GLU A O 1
ATOM 620 N N . VAL A 1 78 ? 24.286 -6.991 -58.984 1.00 80.31 78 VAL A N 1
ATOM 621 C CA . VAL A 1 78 ? 23.451 -8.153 -58.643 1.00 80.31 78 VAL A CA 1
ATOM 622 C C . VAL A 1 78 ? 23.235 -8.239 -57.134 1.00 80.31 78 VAL A C 1
ATOM 624 O O . VAL A 1 78 ? 22.107 -8.461 -56.708 1.00 80.31 78 VAL A O 1
ATOM 627 N N . MET A 1 79 ? 24.259 -7.979 -56.314 1.00 75.75 79 MET A N 1
ATOM 628 C CA . MET A 1 79 ? 24.110 -7.880 -54.857 1.00 75.75 79 MET A CA 1
ATOM 629 C C . MET A 1 79 ? 23.236 -6.693 -54.444 1.00 75.75 79 MET A C 1
ATOM 631 O O . MET A 1 79 ? 22.417 -6.843 -53.543 1.00 75.75 79 MET A O 1
ATOM 635 N N . ALA A 1 80 ? 23.353 -5.539 -55.109 1.00 75.94 80 ALA A N 1
ATOM 636 C CA . ALA A 1 80 ? 22.484 -4.391 -54.857 1.00 75.94 80 ALA A CA 1
ATOM 637 C C . ALA A 1 80 ? 21.024 -4.705 -55.220 1.00 75.94 80 ALA A C 1
ATOM 639 O O . ALA A 1 80 ? 20.129 -4.453 -54.417 1.00 75.94 80 ALA A O 1
ATOM 640 N N . LYS A 1 81 ? 20.776 -5.335 -56.375 1.00 72.50 81 LYS A N 1
ATOM 641 C CA . LYS A 1 81 ? 19.440 -5.789 -56.787 1.00 72.50 81 LYS A CA 1
ATOM 642 C C . LYS A 1 81 ? 18.885 -6.856 -55.849 1.00 72.50 81 LYS A C 1
ATOM 644 O O . LYS A 1 81 ? 17.730 -6.738 -55.471 1.00 72.50 81 LYS A O 1
ATOM 649 N N . LYS A 1 82 ? 19.686 -7.834 -55.409 1.00 68.62 82 LYS A N 1
ATOM 650 C CA . LYS A 1 82 ? 19.282 -8.812 -54.380 1.00 68.62 82 LYS A CA 1
ATOM 651 C C . LYS A 1 82 ? 19.016 -8.144 -53.034 1.00 68.62 82 LYS A C 1
ATOM 653 O O . LYS A 1 82 ? 18.086 -8.545 -52.357 1.00 68.62 82 LYS A O 1
ATOM 658 N N . GLY A 1 83 ? 19.788 -7.126 -52.653 1.00 61.06 83 GLY A N 1
ATOM 659 C CA . GLY A 1 83 ? 19.563 -6.346 -51.434 1.00 61.06 83 GLY A CA 1
ATOM 660 C C . GLY A 1 83 ? 18.248 -5.566 -51.481 1.00 61.06 83 GLY A C 1
ATOM 661 O O . GLY A 1 83 ? 17.498 -5.565 -50.508 1.00 61.06 83 GLY A O 1
ATOM 662 N N . VAL A 1 84 ? 17.923 -4.972 -52.633 1.00 57.00 84 VAL A N 1
ATOM 663 C CA . VAL A 1 84 ? 16.635 -4.306 -52.871 1.00 57.00 84 VAL A CA 1
ATOM 664 C C . VAL A 1 84 ? 15.495 -5.319 -52.992 1.00 57.00 84 VAL A C 1
ATOM 666 O O . VAL A 1 84 ? 14.420 -5.052 -52.478 1.00 57.00 84 VAL A O 1
ATOM 669 N N . ASP A 1 85 ? 15.712 -6.492 -53.592 1.00 52.38 85 ASP A N 1
ATOM 670 C CA . ASP A 1 85 ? 14.716 -7.568 -53.692 1.00 52.38 85 ASP A CA 1
ATOM 671 C C . ASP A 1 85 ? 14.470 -8.236 -52.330 1.00 52.38 85 ASP A C 1
ATOM 673 O O . ASP A 1 85 ? 13.340 -8.569 -52.005 1.00 52.38 85 ASP A O 1
ATOM 677 N N . LEU A 1 86 ? 15.490 -8.356 -51.475 1.00 53.59 86 LEU A N 1
ATOM 678 C CA . LEU A 1 86 ? 15.355 -8.768 -50.075 1.00 53.59 86 LEU A CA 1
ATOM 679 C C . LEU A 1 86 ? 14.583 -7.726 -49.268 1.00 53.59 86 LEU A C 1
ATOM 681 O O . LEU A 1 86 ? 13.726 -8.107 -48.478 1.00 53.59 86 LEU A O 1
ATOM 685 N N . LEU A 1 87 ? 14.826 -6.432 -49.501 1.00 47.06 87 LEU A N 1
ATOM 686 C CA . LEU A 1 87 ? 14.026 -5.345 -48.931 1.00 47.06 87 LEU A CA 1
ATOM 687 C C . LEU A 1 87 ? 12.581 -5.376 -49.443 1.00 47.06 87 LEU A C 1
ATOM 689 O O . LEU A 1 87 ? 11.659 -5.250 -48.645 1.00 47.06 87 LEU A O 1
ATOM 693 N N . LEU A 1 88 ? 12.359 -5.603 -50.740 1.00 45.41 88 LEU A N 1
ATOM 694 C CA . LEU A 1 88 ? 11.025 -5.699 -51.334 1.00 45.41 88 LEU A CA 1
ATOM 695 C C . LEU A 1 88 ? 10.281 -6.941 -50.850 1.00 45.41 88 LEU A C 1
ATOM 697 O O . LEU A 1 88 ? 9.092 -6.857 -50.572 1.00 45.41 88 LEU A O 1
ATOM 701 N N . ARG A 1 89 ? 10.971 -8.072 -50.684 1.00 43.59 89 ARG A N 1
ATOM 702 C CA . ARG A 1 89 ? 10.428 -9.282 -50.060 1.00 43.59 89 ARG A CA 1
ATOM 703 C C . ARG A 1 89 ? 10.171 -9.077 -48.577 1.00 43.59 89 ARG A C 1
ATOM 705 O O . ARG A 1 89 ? 9.197 -9.622 -48.089 1.00 43.59 89 ARG A O 1
ATOM 712 N N . HIS A 1 90 ? 10.965 -8.273 -47.869 1.00 42.47 90 HIS A N 1
ATOM 713 C CA . HIS A 1 90 ? 10.644 -7.858 -46.502 1.00 42.47 90 HIS A CA 1
ATOM 714 C C . HIS A 1 90 ? 9.366 -7.011 -46.480 1.00 42.47 90 HIS A C 1
ATOM 716 O O . HIS A 1 90 ? 8.483 -7.281 -45.681 1.00 42.47 90 HIS A O 1
ATOM 722 N N . VAL A 1 91 ? 9.212 -6.074 -47.420 1.00 43.72 91 VAL A N 1
ATOM 723 C CA . VAL A 1 91 ? 8.022 -5.214 -47.570 1.00 43.72 91 VAL A CA 1
ATOM 724 C C . VAL A 1 91 ? 6.782 -5.982 -48.073 1.00 43.72 91 VAL A C 1
ATOM 726 O O . VAL A 1 91 ? 5.650 -5.633 -47.745 1.00 43.72 91 VAL A O 1
ATOM 729 N N . GLN A 1 92 ? 6.959 -7.050 -48.851 1.00 40.47 92 GLN A N 1
ATOM 730 C CA . GLN A 1 92 ? 5.873 -7.922 -49.320 1.00 40.47 92 GLN A CA 1
ATOM 731 C C . GLN A 1 92 ? 5.564 -9.061 -48.331 1.00 40.47 92 GLN A C 1
ATOM 733 O O . GLN A 1 92 ? 4.430 -9.528 -48.276 1.00 40.47 92 GLN A O 1
ATOM 738 N N . SER A 1 93 ? 6.538 -9.471 -47.511 1.00 36.47 93 SER A N 1
ATOM 739 C CA . SER A 1 93 ? 6.356 -10.360 -46.354 1.00 36.47 93 SER A CA 1
ATOM 740 C C . SER A 1 93 ? 5.793 -9.618 -45.139 1.00 36.47 93 SER A C 1
ATOM 742 O O . SER A 1 93 ? 5.290 -10.273 -44.231 1.00 36.47 93 SER A O 1
ATOM 744 N N . THR A 1 94 ? 5.796 -8.281 -45.142 1.00 39.66 94 THR A N 1
ATOM 745 C CA . THR A 1 94 ? 4.902 -7.447 -44.325 1.00 39.66 94 THR A CA 1
ATOM 746 C C . THR A 1 94 ? 3.542 -7.260 -45.007 1.00 39.66 94 THR A C 1
ATOM 748 O O . THR A 1 94 ? 2.935 -6.194 -44.942 1.00 39.66 94 THR A O 1
ATOM 751 N N . ALA A 1 95 ? 3.017 -8.297 -45.666 1.00 38.16 95 ALA A N 1
ATOM 752 C CA . ALA A 1 95 ? 1.571 -8.469 -45.659 1.00 38.16 95 ALA A CA 1
ATOM 753 C C . ALA A 1 95 ? 1.178 -8.617 -44.183 1.00 38.16 95 ALA A C 1
ATOM 755 O O . ALA A 1 95 ? 1.841 -9.383 -43.477 1.00 38.16 95 ALA A O 1
ATOM 756 N N . PRO A 1 96 ? 0.182 -7.872 -43.677 1.00 43.25 96 PRO A N 1
ATOM 757 C CA . PRO A 1 96 ? -0.051 -7.816 -42.251 1.00 43.25 96 PRO A CA 1
ATOM 758 C C . PRO A 1 96 ? -0.536 -9.195 -41.803 1.00 43.25 96 PRO A C 1
ATOM 760 O O . PRO A 1 96 ? -1.690 -9.580 -41.991 1.00 43.25 96 PRO A O 1
ATOM 763 N N . THR A 1 97 ? 0.388 -9.976 -41.248 1.00 48.66 97 THR A N 1
ATOM 764 C CA . THR A 1 97 ? 0.077 -11.202 -40.520 1.00 48.66 97 THR A CA 1
ATOM 765 C C . THR A 1 97 ? -0.970 -10.809 -39.484 1.00 48.66 97 THR A C 1
ATOM 767 O O . THR A 1 97 ? -0.883 -9.710 -38.948 1.00 48.66 97 THR A O 1
ATOM 770 N N . GLY A 1 98 ? -1.989 -11.628 -39.212 1.00 52.50 98 GLY A N 1
ATOM 771 C CA . GLY A 1 98 ? -3.151 -11.207 -38.408 1.00 52.50 98 GLY A CA 1
ATOM 772 C C . GLY A 1 98 ? -2.823 -10.525 -37.066 1.00 52.50 98 GLY A C 1
ATOM 773 O O . GLY A 1 98 ? -3.641 -9.767 -36.562 1.00 52.50 98 GLY A O 1
ATOM 774 N N . SER A 1 99 ? -1.619 -10.722 -36.521 1.00 57.06 99 SER A N 1
ATOM 775 C CA . SER A 1 99 ? -1.070 -9.967 -35.391 1.00 57.06 99 SER A CA 1
ATOM 776 C C . SER A 1 99 ? -0.863 -8.471 -35.661 1.00 57.06 99 SER A C 1
ATOM 778 O O . SER A 1 99 ? -1.182 -7.666 -34.799 1.00 57.06 99 SER A O 1
ATOM 780 N N . ASP A 1 100 ? -0.370 -8.089 -36.835 1.00 59.59 100 ASP A N 1
ATOM 781 C CA . ASP A 1 100 ? -0.004 -6.715 -37.196 1.00 59.59 100 ASP A CA 1
ATOM 782 C C . ASP A 1 100 ? -1.248 -5.845 -37.438 1.00 59.59 100 ASP A C 1
ATOM 784 O O . ASP A 1 100 ? -1.329 -4.718 -36.957 1.00 59.59 100 ASP A O 1
ATOM 788 N N . VAL A 1 101 ? -2.294 -6.414 -38.061 1.00 66.25 101 VAL A N 1
ATOM 789 C CA . VAL A 1 101 ? -3.621 -5.765 -38.139 1.00 66.25 101 VAL A CA 1
ATOM 790 C C . VAL A 1 101 ? -4.214 -5.577 -36.743 1.00 66.25 101 VAL A C 1
ATOM 792 O O . VAL A 1 101 ? -4.823 -4.549 -36.456 1.00 66.25 101 VAL A O 1
ATOM 795 N N . VAL A 1 102 ? -4.052 -6.569 -35.862 1.00 68.31 102 VAL A N 1
ATOM 796 C CA . VAL A 1 102 ? -4.568 -6.509 -34.488 1.00 68.31 102 VAL A CA 1
ATOM 797 C C . VAL A 1 102 ? -3.811 -5.469 -33.661 1.00 68.31 102 VAL A C 1
ATOM 799 O O . VAL A 1 102 ? -4.435 -4.766 -32.869 1.00 68.31 102 VAL A O 1
ATOM 802 N N . VAL A 1 103 ? -2.499 -5.332 -33.852 1.00 73.69 103 VAL A N 1
ATOM 803 C CA . VAL A 1 103 ? -1.672 -4.311 -33.197 1.00 73.69 103 VAL A CA 1
ATOM 804 C C . VAL A 1 103 ? -2.030 -2.914 -33.703 1.00 73.69 103 VAL A C 1
ATOM 806 O O . VAL A 1 103 ? -2.298 -2.046 -32.876 1.00 73.69 103 VAL A O 1
ATOM 809 N N . ASP A 1 104 ? -2.144 -2.705 -35.019 1.00 78.31 104 ASP A N 1
ATOM 810 C CA . ASP A 1 104 ? -2.563 -1.421 -35.606 1.00 78.31 104 ASP A CA 1
ATOM 811 C C . ASP A 1 104 ? -3.975 -1.028 -35.134 1.00 78.31 104 ASP A C 1
ATOM 813 O O . ASP A 1 104 ? -4.188 0.085 -34.646 1.00 78.31 104 ASP A O 1
ATOM 817 N N . ALA A 1 105 ? -4.930 -1.965 -35.148 1.00 75.69 105 ALA A N 1
ATOM 818 C CA . ALA A 1 105 ? -6.285 -1.721 -34.657 1.00 75.69 105 ALA A CA 1
ATOM 819 C C . ALA A 1 105 ? -6.306 -1.360 -33.162 1.00 75.69 105 ALA A C 1
ATOM 821 O O . ALA A 1 105 ? -6.979 -0.404 -32.767 1.00 75.69 105 ALA A O 1
ATOM 822 N N . ARG A 1 106 ? -5.541 -2.078 -32.328 1.00 77.25 106 ARG A N 1
ATOM 823 C CA . ARG A 1 106 ? -5.425 -1.790 -30.888 1.00 77.25 106 ARG A CA 1
ATOM 824 C C . ARG A 1 106 ? -4.748 -0.446 -30.634 1.00 77.25 106 ARG A C 1
ATOM 826 O O . ARG A 1 106 ? -5.249 0.308 -29.805 1.00 77.25 106 ARG A O 1
ATOM 833 N N . ALA A 1 107 ? -3.689 -0.110 -31.370 1.00 83.75 107 ALA A N 1
ATOM 834 C CA . ALA A 1 107 ? -3.007 1.176 -31.264 1.00 83.75 107 ALA A CA 1
ATOM 835 C C . ALA A 1 107 ? -3.932 2.338 -31.666 1.00 83.75 107 ALA A C 1
ATOM 837 O O . ALA A 1 107 ? -4.005 3.342 -30.959 1.00 83.75 107 ALA A O 1
ATOM 838 N N . ARG A 1 108 ? -4.739 2.189 -32.728 1.00 83.94 108 ARG A N 1
ATOM 839 C CA . ARG A 1 108 ? -5.726 3.213 -33.123 1.00 83.94 108 ARG A CA 1
ATOM 840 C C . ARG A 1 108 ? -6.818 3.391 -32.076 1.00 83.94 108 ARG A C 1
ATOM 842 O O . ARG A 1 108 ? -7.164 4.523 -31.742 1.00 83.94 108 ARG A O 1
ATOM 849 N N . SER A 1 109 ? -7.358 2.295 -31.540 1.00 74.50 109 SER A N 1
ATOM 850 C CA . SER A 1 109 ? -8.353 2.363 -30.465 1.00 74.50 109 SER A CA 1
ATOM 851 C C . SER A 1 109 ? -7.784 3.006 -29.198 1.00 74.50 109 SER A C 1
ATOM 853 O O . SER A 1 109 ?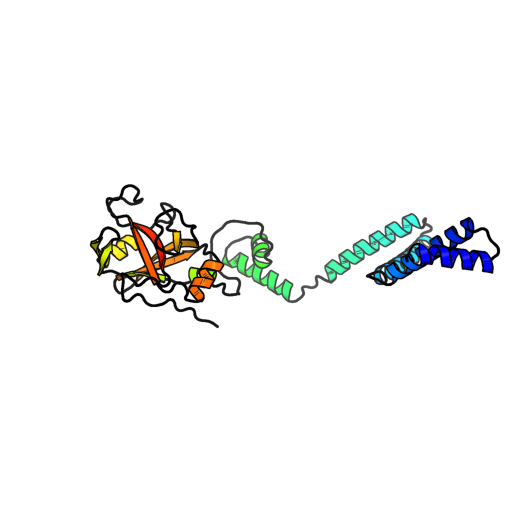 -8.450 3.847 -28.596 1.00 74.50 109 SER A O 1
ATOM 855 N N . PHE A 1 110 ? -6.546 2.673 -28.830 1.00 79.00 110 PHE A N 1
ATOM 856 C CA . PHE A 1 110 ? -5.874 3.225 -27.656 1.00 79.00 110 PHE A CA 1
ATOM 857 C C . PHE A 1 110 ? -5.582 4.724 -27.800 1.00 79.00 110 PHE A C 1
ATOM 859 O O . PHE A 1 110 ? -5.852 5.489 -26.873 1.00 79.00 110 PHE A O 1
ATOM 866 N N . ALA A 1 111 ? -5.112 5.156 -28.975 1.00 86.50 111 ALA A N 1
ATOM 867 C CA . ALA A 1 111 ? -4.885 6.564 -29.294 1.00 86.50 111 ALA A CA 1
ATOM 868 C C . ALA A 1 111 ? -6.170 7.396 -29.150 1.00 86.50 111 ALA A C 1
ATOM 870 O O . ALA A 1 111 ? -6.170 8.458 -28.526 1.00 86.50 111 ALA A O 1
ATOM 871 N N . LEU A 1 112 ? -7.295 6.882 -29.662 1.00 82.00 112 LEU A N 1
ATOM 872 C CA . LEU A 1 112 ? -8.593 7.556 -29.576 1.00 82.00 112 LEU A CA 1
ATOM 873 C C . LEU A 1 112 ? -9.138 7.622 -28.144 1.00 82.00 112 LEU A C 1
ATOM 875 O O . LEU A 1 112 ? -9.686 8.651 -27.749 1.00 82.00 112 LEU A O 1
ATOM 879 N N . GLN A 1 113 ? -8.994 6.546 -27.369 1.00 69.69 113 GLN A N 1
ATOM 880 C CA . GLN A 1 113 ? -9.498 6.479 -25.994 1.00 69.69 113 GLN A CA 1
ATOM 881 C C . GLN A 1 113 ? -8.704 7.367 -25.033 1.00 69.69 113 GLN A C 1
ATOM 883 O O . GLN A 1 113 ? -9.303 8.039 -24.196 1.00 69.69 113 GLN A O 1
ATOM 888 N N . ASN A 1 114 ? -7.378 7.409 -25.181 1.00 74.06 114 ASN A N 1
ATOM 889 C CA . ASN A 1 114 ? -6.488 8.112 -24.253 1.00 74.06 114 ASN A CA 1
ATOM 890 C C . ASN A 1 114 ? -6.043 9.495 -24.754 1.00 74.06 114 ASN A C 1
ATOM 892 O O . ASN A 1 114 ? -5.328 10.198 -24.047 1.00 74.06 114 ASN A O 1
ATOM 896 N N . ARG A 1 115 ? -6.482 9.910 -25.954 1.00 86.38 115 ARG A N 1
ATOM 897 C CA . ARG A 1 115 ? -6.077 11.164 -26.622 1.00 86.38 115 ARG A CA 1
ATOM 898 C C . ARG A 1 115 ? -4.558 11.310 -26.788 1.00 86.38 115 ARG A C 1
ATOM 900 O O . ARG A 1 115 ? -4.038 12.423 -26.754 1.00 86.38 115 ARG A O 1
ATOM 907 N N . VAL A 1 116 ? -3.868 10.192 -26.985 1.00 78.06 116 VAL A N 1
ATOM 908 C CA . VAL A 1 116 ? -2.423 10.135 -27.254 1.00 78.06 116 VAL A CA 1
ATOM 909 C C . VAL A 1 116 ? -2.170 9.960 -28.747 1.00 78.06 116 VAL A C 1
ATOM 911 O O . VAL A 1 116 ? -3.067 9.561 -29.497 1.00 78.06 116 VAL A O 1
ATOM 914 N N . SER A 1 117 ? -0.964 10.286 -29.208 1.00 84.00 117 SER A N 1
ATOM 915 C CA . SER A 1 117 ? -0.632 10.138 -30.624 1.00 84.00 117 SER A CA 1
ATOM 916 C C . SER A 1 117 ? -0.562 8.661 -31.030 1.00 84.00 117 SER A C 1
ATOM 918 O O . SER A 1 117 ? -0.325 7.773 -30.212 1.00 84.00 117 SER A O 1
ATOM 920 N N . TYR A 1 118 ? -0.760 8.379 -32.321 1.00 78.38 118 TYR A N 1
ATOM 921 C CA . TYR A 1 118 ? -0.715 7.004 -32.824 1.00 78.38 118 TYR A CA 1
ATOM 922 C C . TYR A 1 118 ? 0.655 6.340 -32.609 1.00 78.38 118 TYR A C 1
ATOM 924 O O . TYR A 1 118 ? 0.709 5.148 -32.334 1.00 78.38 118 TYR A O 1
ATOM 932 N N . ALA A 1 119 ? 1.743 7.114 -32.687 1.00 78.81 119 ALA A N 1
ATOM 933 C CA . ALA A 1 119 ? 3.098 6.621 -32.449 1.00 78.81 119 ALA A CA 1
ATOM 934 C C . ALA A 1 119 ? 3.296 6.184 -30.988 1.00 78.81 119 ALA A C 1
ATOM 936 O O . ALA A 1 119 ? 3.737 5.066 -30.747 1.00 78.81 119 ALA A O 1
ATOM 937 N N . GLU A 1 120 ? 2.870 7.012 -30.027 1.00 72.56 120 GLU A N 1
ATOM 938 C CA . GLU A 1 120 ? 2.905 6.664 -28.597 1.00 72.56 120 GLU A CA 1
ATOM 939 C C . GLU A 1 120 ? 2.028 5.440 -28.300 1.00 72.56 120 GLU A C 1
ATOM 941 O O . GLU A 1 120 ? 2.410 4.559 -27.535 1.00 72.56 120 GLU A O 1
ATOM 946 N N . ALA A 1 121 ? 0.864 5.342 -28.951 1.00 80.38 121 ALA A N 1
ATOM 947 C CA . ALA A 1 121 ? -0.011 4.185 -28.816 1.00 80.38 121 ALA A CA 1
ATOM 948 C C . ALA A 1 121 ? 0.609 2.902 -29.389 1.00 80.38 121 ALA A C 1
ATOM 950 O O . ALA A 1 121 ? 0.379 1.825 -28.839 1.00 80.38 121 ALA A O 1
ATOM 951 N N . LEU A 1 122 ? 1.384 2.998 -30.473 1.00 79.81 122 LEU A N 1
ATOM 952 C CA . LEU A 1 122 ? 2.051 1.845 -31.070 1.00 79.81 122 LEU A CA 1
ATOM 953 C C . LEU A 1 122 ? 3.124 1.300 -30.127 1.00 79.81 122 LEU A C 1
ATOM 955 O O . LEU A 1 122 ? 3.090 0.111 -29.832 1.00 79.81 122 LEU A O 1
ATOM 959 N N . ASP A 1 123 ? 3.965 2.171 -29.562 1.00 78.00 123 ASP A N 1
ATOM 960 C CA . ASP A 1 123 ? 5.005 1.797 -28.591 1.00 78.00 123 ASP A CA 1
ATOM 961 C C . ASP A 1 123 ? 4.421 1.138 -27.332 1.00 78.00 123 ASP A C 1
ATOM 963 O O . ASP A 1 123 ? 4.961 0.149 -26.823 1.00 78.00 123 ASP A O 1
ATOM 967 N N . CYS A 1 124 ? 3.275 1.634 -26.850 1.00 71.69 124 CYS A N 1
ATOM 968 C CA . CYS A 1 124 ? 2.558 1.026 -25.731 1.00 71.69 124 CYS A CA 1
ATOM 969 C C . CYS A 1 124 ? 1.990 -0.360 -26.072 1.00 71.69 124 CYS A C 1
ATOM 971 O O . CYS A 1 124 ? 1.988 -1.248 -25.219 1.00 71.69 124 CYS A O 1
ATOM 973 N N . VAL A 1 125 ? 1.499 -0.563 -27.298 1.00 73.81 125 VAL A N 1
ATOM 974 C CA . VAL A 1 125 ? 0.878 -1.830 -27.720 1.00 73.81 125 VAL A CA 1
ATOM 975 C C . VAL A 1 125 ? 1.925 -2.876 -28.121 1.00 73.81 125 VAL A C 1
ATOM 977 O O . VAL A 1 125 ? 1.686 -4.068 -27.918 1.00 73.81 125 VAL A O 1
ATOM 980 N N . THR A 1 126 ? 3.086 -2.468 -28.644 1.00 71.44 126 THR A N 1
ATOM 981 C CA . THR A 1 126 ? 4.177 -3.373 -29.055 1.00 71.44 126 THR A CA 1
ATOM 982 C C . THR A 1 126 ? 5.200 -3.647 -27.952 1.00 71.44 126 THR A C 1
ATOM 984 O O . THR A 1 126 ? 6.044 -4.527 -28.114 1.00 71.44 126 THR A O 1
ATOM 987 N N . GLY A 1 127 ? 5.110 -2.959 -26.808 1.00 61.97 127 GLY A N 1
ATOM 988 C CA . GLY A 1 127 ? 5.884 -3.265 -25.599 1.00 61.97 127 GLY A CA 1
ATOM 989 C C . GLY A 1 127 ? 7.360 -2.854 -25.654 1.00 61.97 127 GLY A C 1
ATOM 990 O O . GLY A 1 127 ? 8.132 -3.211 -24.765 1.00 61.97 127 GLY A 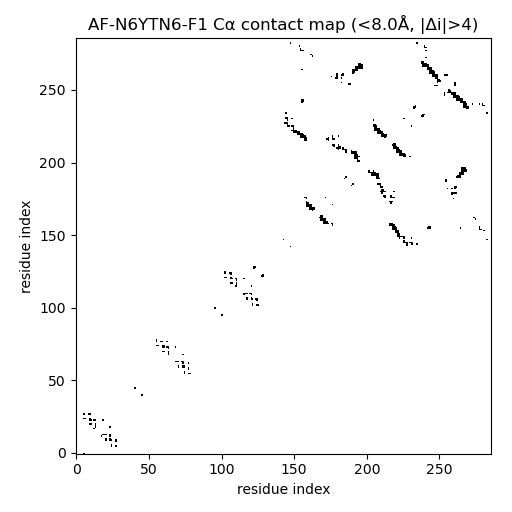O 1
ATOM 991 N N . THR A 1 128 ? 7.767 -2.084 -26.662 1.00 51.38 128 THR A N 1
ATOM 992 C CA . THR A 1 128 ? 9.115 -1.515 -26.807 1.00 51.38 128 THR A CA 1
ATOM 993 C C . THR A 1 128 ? 9.234 -0.190 -26.056 1.00 51.38 128 THR A C 1
ATOM 995 O O . THR A 1 128 ? 9.577 0.833 -26.635 1.00 51.38 128 THR A O 1
ATOM 998 N N . ALA A 1 129 ? 8.939 -0.174 -24.757 1.00 44.94 129 ALA A N 1
ATOM 999 C CA . ALA A 1 129 ? 8.986 1.058 -23.974 1.00 44.94 129 ALA A CA 1
ATOM 1000 C C . ALA A 1 129 ? 10.291 1.173 -23.167 1.00 44.94 129 ALA A C 1
ATOM 1002 O O . ALA A 1 129 ? 10.425 0.625 -22.072 1.00 44.94 129 ALA A O 1
ATOM 1003 N N . PHE A 1 130 ? 11.232 1.967 -23.689 1.00 35.22 130 PHE A N 1
ATOM 1004 C CA . PHE A 1 130 ? 12.104 2.786 -22.847 1.00 35.22 130 PHE A CA 1
ATOM 1005 C C . PHE A 1 130 ? 11.224 3.924 -22.299 1.00 35.22 130 PHE A C 1
ATOM 1007 O O . PHE A 1 130 ? 10.752 4.761 -23.055 1.00 35.22 130 PHE A O 1
ATOM 1014 N N . ALA A 1 131 ? 10.938 3.860 -20.999 1.00 43.97 131 ALA A N 1
ATOM 1015 C CA . ALA A 1 131 ? 10.218 4.811 -20.147 1.00 43.97 131 ALA A CA 1
ATOM 1016 C C . ALA A 1 131 ? 9.702 6.133 -20.772 1.00 43.97 131 ALA A C 1
ATOM 1018 O O . ALA A 1 131 ? 10.465 7.078 -20.961 1.00 43.97 131 ALA A O 1
ATOM 1019 N N . CYS A 1 132 ? 8.375 6.270 -20.854 1.00 32.75 132 CYS A N 1
ATOM 1020 C CA . CYS A 1 132 ? 7.700 7.557 -20.684 1.00 32.75 132 CYS A CA 1
ATOM 1021 C C . CYS A 1 132 ? 6.720 7.447 -19.511 1.00 32.75 132 CYS A C 1
ATOM 1023 O O . CYS A 1 132 ? 5.742 6.706 -19.546 1.00 32.75 132 CYS A O 1
ATOM 1025 N N . PHE A 1 133 ? 7.046 8.170 -18.441 1.00 40.47 133 PHE A N 1
ATOM 1026 C CA . PHE A 1 133 ? 6.193 8.400 -17.286 1.00 40.47 133 PHE A CA 1
ATOM 1027 C C . PHE A 1 133 ? 4.936 9.166 -17.714 1.00 40.47 133 PHE A C 1
ATOM 1029 O O . PHE A 1 133 ? 5.006 10.353 -18.017 1.00 40.47 133 PHE A O 1
ATOM 1036 N N . ALA A 1 134 ? 3.789 8.506 -17.658 1.00 37.56 134 ALA A N 1
ATOM 1037 C CA . ALA A 1 134 ? 2.524 9.128 -17.299 1.00 37.56 134 ALA A CA 1
ATOM 1038 C C . ALA A 1 134 ? 1.652 8.037 -16.678 1.00 37.56 134 ALA A C 1
ATOM 1040 O O . ALA A 1 134 ? 1.442 6.981 -17.272 1.00 37.56 134 ALA A O 1
ATOM 1041 N N . GLU A 1 135 ? 1.216 8.272 -15.444 1.00 49.72 135 GLU A N 1
ATOM 1042 C CA . GLU A 1 135 ? 0.302 7.388 -14.736 1.00 49.72 135 GLU A CA 1
ATOM 1043 C C . GLU A 1 135 ? -0.936 7.066 -15.580 1.00 49.72 135 GLU A C 1
ATOM 1045 O O . GLU A 1 135 ? -1.619 7.965 -16.062 1.00 49.72 135 GLU A O 1
ATOM 1050 N N . SER A 1 136 ? -1.273 5.786 -15.705 1.00 37.44 136 SER A N 1
ATOM 1051 C CA . SER A 1 136 ? -2.607 5.265 -15.387 1.00 37.44 136 SER A CA 1
ATOM 1052 C C . SER A 1 136 ? -2.665 3.764 -15.654 1.00 37.44 136 SER A C 1
ATOM 1054 O O . SER A 1 136 ? -1.868 3.189 -16.391 1.00 37.44 136 SER A O 1
ATOM 1056 N N . ASP A 1 137 ? -3.567 3.131 -14.921 1.00 46.19 137 ASP A N 1
ATOM 1057 C CA . ASP A 1 137 ? -3.661 1.706 -14.676 1.00 46.19 137 ASP A CA 1
ATOM 1058 C C . ASP A 1 137 ? -3.872 0.846 -15.945 1.00 46.19 137 ASP A C 1
ATOM 1060 O O . ASP A 1 137 ? -4.703 1.159 -16.793 1.00 46.19 137 ASP A O 1
ATOM 1064 N N . LEU A 1 138 ? -3.217 -0.325 -15.987 1.00 41.03 138 LEU A N 1
ATOM 1065 C CA . LEU A 1 138 ? -3.854 -1.658 -15.956 1.00 41.03 138 LEU A CA 1
ATOM 1066 C C . LEU A 1 138 ? -3.226 -2.699 -16.916 1.00 41.03 138 LEU A C 1
ATOM 1068 O O . LEU A 1 138 ? -3.293 -2.596 -18.133 1.00 41.03 138 LEU A O 1
ATOM 1072 N N . ALA A 1 139 ? -2.760 -3.783 -16.285 1.00 46.06 139 ALA A N 1
ATOM 1073 C CA . ALA A 1 139 ? -2.712 -5.176 -16.743 1.00 46.06 139 ALA A CA 1
ATOM 1074 C C . ALA A 1 139 ? -1.865 -5.574 -17.969 1.00 46.06 139 ALA A C 1
ATOM 1076 O O . ALA A 1 139 ? -2.246 -5.422 -19.125 1.00 46.06 139 ALA A O 1
ATOM 1077 N N . THR A 1 140 ? -0.820 -6.358 -17.689 1.00 34.25 140 THR A N 1
ATOM 1078 C CA . THR A 1 140 ? -0.497 -7.538 -18.500 1.00 34.25 140 THR A CA 1
ATOM 1079 C C . THR A 1 140 ? -0.400 -8.765 -17.597 1.00 34.25 140 THR A C 1
ATOM 1081 O O . THR A 1 140 ? 0.111 -8.727 -16.481 1.00 34.25 140 THR A O 1
ATOM 1084 N N . SER A 1 141 ? -1.049 -9.810 -18.090 1.00 45.78 141 SER A N 1
ATOM 1085 C CA . SER A 1 141 ? -1.551 -11.011 -17.441 1.00 45.78 141 SER A CA 1
ATOM 1086 C C . SER A 1 141 ? -0.483 -12.025 -17.051 1.00 45.78 141 SER A C 1
ATOM 1088 O O . SER A 1 141 ? 0.417 -12.339 -17.824 1.00 45.78 141 SER A O 1
ATOM 1090 N N . GLY A 1 142 ? -0.710 -12.602 -15.877 1.00 37.66 142 GLY A N 1
ATOM 1091 C CA . GLY A 1 142 ? 0.152 -13.526 -15.157 1.00 37.66 142 GLY A CA 1
ATOM 1092 C C . GLY A 1 142 ? 0.180 -12.997 -13.739 1.00 37.66 142 GLY A C 1
ATOM 1093 O O . GLY A 1 142 ? 1.070 -12.223 -13.414 1.00 37.66 142 GLY A O 1
ATOM 1094 N N . GLY A 1 143 ? -0.886 -13.263 -12.971 1.00 48.19 143 GLY A N 1
ATOM 1095 C CA . GLY A 1 143 ? -1.140 -12.652 -11.666 1.00 48.19 143 GLY A CA 1
ATOM 1096 C C . GLY A 1 143 ? -0.015 -12.954 -10.689 1.00 48.19 143 GLY A C 1
ATOM 1097 O O . GLY A 1 143 ? -0.118 -13.874 -9.886 1.00 48.19 143 GLY A O 1
ATOM 1098 N N . SER A 1 144 ? 1.069 -12.188 -10.780 1.00 68.31 144 SER A N 1
ATOM 1099 C CA . SER A 1 144 ? 2.123 -12.172 -9.787 1.00 68.31 144 SER A CA 1
ATOM 1100 C C . SER A 1 144 ? 1.450 -11.890 -8.456 1.00 68.31 144 SER A C 1
ATOM 1102 O O . SER A 1 144 ? 0.573 -11.020 -8.372 1.00 68.31 144 SER A O 1
ATOM 1104 N N . ALA A 1 145 ? 1.852 -12.617 -7.417 1.00 72.69 145 ALA A N 1
ATOM 1105 C CA . ALA A 1 145 ? 1.345 -12.391 -6.074 1.00 72.69 145 ALA A CA 1
ATOM 1106 C C . ALA A 1 145 ? 1.449 -10.901 -5.686 1.00 72.69 145 ALA A C 1
ATOM 1108 O O . ALA A 1 145 ? 0.584 -10.389 -4.977 1.00 72.69 145 ALA A O 1
ATOM 1109 N N . ALA A 1 146 ? 2.445 -10.176 -6.221 1.00 76.94 146 ALA A N 1
ATOM 1110 C CA . ALA A 1 146 ? 2.606 -8.735 -6.026 1.00 76.94 146 ALA A CA 1
ATOM 1111 C C . ALA A 1 146 ? 1.482 -7.918 -6.674 1.00 76.94 146 ALA A C 1
ATOM 1113 O O . ALA A 1 146 ? 0.960 -6.996 -6.053 1.00 76.94 146 ALA A O 1
ATOM 1114 N N . GLY A 1 147 ? 1.061 -8.286 -7.887 1.00 75.31 147 GLY A N 1
ATOM 1115 C CA . GLY A 1 147 ? -0.083 -7.671 -8.561 1.00 75.31 147 GLY A CA 1
ATOM 1116 C C . GLY A 1 147 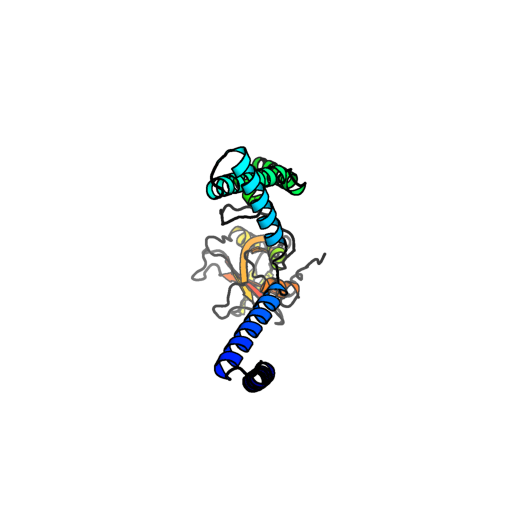? -1.402 -7.959 -7.843 1.00 75.31 147 GLY A C 1
ATOM 1117 O O . GLY A 1 147 ? -2.236 -7.067 -7.722 1.00 75.31 147 GLY A O 1
ATOM 1118 N N . MET A 1 148 ? -1.569 -9.168 -7.294 1.00 79.12 148 MET A N 1
ATOM 1119 C CA . MET A 1 148 ? -2.731 -9.501 -6.461 1.00 79.12 148 MET A CA 1
ATOM 1120 C C . MET A 1 148 ? -2.766 -8.665 -5.178 1.00 79.12 148 MET A C 1
ATOM 1122 O O . MET A 1 148 ? -3.798 -8.073 -4.872 1.00 79.12 148 MET A O 1
ATOM 1126 N N . LEU A 1 149 ? -1.635 -8.562 -4.467 1.00 80.75 149 LEU A N 1
ATOM 1127 C CA . LEU A 1 149 ? -1.534 -7.780 -3.234 1.00 80.75 149 LEU A CA 1
ATOM 1128 C C . LEU A 1 149 ? -1.758 -6.280 -3.485 1.00 80.75 149 LEU A C 1
ATOM 1130 O O . LEU A 1 149 ? -2.416 -5.618 -2.686 1.00 80.75 149 LEU A O 1
ATOM 1134 N N . ALA A 1 150 ? -1.232 -5.749 -4.592 1.00 82.31 150 ALA A N 1
ATOM 1135 C CA . ALA A 1 150 ? -1.407 -4.349 -4.972 1.00 82.31 150 ALA A CA 1
ATOM 1136 C C . ALA A 1 150 ? -2.831 -4.033 -5.466 1.00 82.31 150 ALA A C 1
ATOM 1138 O O . ALA A 1 150 ? -3.325 -2.925 -5.277 1.00 82.31 150 ALA A O 1
ATOM 1139 N N . GLY A 1 151 ? -3.508 -5.007 -6.079 1.00 80.38 151 GLY A N 1
ATOM 1140 C CA . GLY A 1 151 ? -4.852 -4.848 -6.637 1.00 80.38 151 GLY A CA 1
ATOM 1141 C C . GLY A 1 151 ? -6.000 -5.005 -5.635 1.00 80.38 151 GLY A C 1
ATOM 1142 O O . GLY A 1 151 ? -7.156 -4.830 -6.018 1.00 80.38 151 GLY A O 1
ATOM 1143 N N . GLN A 1 152 ? -5.723 -5.347 -4.371 1.00 86.25 152 GLN A N 1
ATOM 1144 C CA . GLN A 1 152 ? -6.753 -5.601 -3.362 1.00 86.25 152 GLN A CA 1
ATOM 1145 C C . GLN A 1 152 ? -6.718 -4.605 -2.199 1.00 86.25 152 GLN A C 1
ATOM 1147 O O . GLN A 1 152 ? -5.668 -4.120 -1.784 1.00 86.25 152 GLN A O 1
ATOM 1152 N N . LYS A 1 153 ? -7.892 -4.369 -1.603 1.00 90.94 153 LYS A N 1
ATOM 1153 C CA . LYS A 1 153 ? -8.021 -3.622 -0.348 1.00 90.94 153 LYS A CA 1
ATOM 1154 C C . LYS A 1 153 ? -7.780 -4.551 0.832 1.00 90.94 153 LYS A C 1
ATOM 1156 O O . LYS A 1 153 ? -8.495 -5.537 1.011 1.00 90.94 153 LYS A O 1
ATOM 1161 N N . ILE A 1 154 ? -6.774 -4.235 1.639 1.00 89.88 154 ILE A N 1
ATOM 1162 C CA . ILE A 1 154 ? -6.330 -5.079 2.751 1.00 89.88 154 ILE A CA 1
ATOM 1163 C C . ILE A 1 154 ? -6.715 -4.428 4.071 1.00 89.88 154 ILE A C 1
ATOM 1165 O O . ILE A 1 154 ? -6.220 -3.352 4.389 1.00 89.88 154 ILE A O 1
ATOM 1169 N N . ASP A 1 155 ? -7.551 -5.096 4.867 1.00 91.31 155 ASP A N 1
ATOM 1170 C CA . ASP A 1 155 ? -7.862 -4.665 6.235 1.00 91.31 155 ASP A CA 1
ATOM 1171 C C . ASP A 1 155 ? -6.586 -4.703 7.091 1.00 91.31 155 ASP A C 1
ATOM 1173 O O . ASP A 1 155 ? -6.040 -5.784 7.311 1.00 91.31 155 ASP A O 1
ATOM 1177 N N . ILE A 1 156 ? -6.134 -3.563 7.611 1.00 90.94 156 ILE A N 1
ATOM 1178 C CA . ILE A 1 156 ? -4.906 -3.439 8.422 1.00 90.94 156 ILE A CA 1
ATOM 1179 C C . ILE A 1 156 ? -5.164 -3.055 9.877 1.00 90.94 156 ILE A C 1
ATOM 1181 O O . ILE A 1 156 ? -4.311 -3.279 10.737 1.00 90.94 156 ILE A O 1
ATOM 1185 N N . PHE A 1 157 ? -6.328 -2.478 10.166 1.00 91.44 157 PHE A N 1
ATOM 1186 C CA . PHE A 1 157 ? -6.680 -2.015 11.503 1.00 91.44 157 PHE A CA 1
ATOM 1187 C C . PHE A 1 157 ? -8.200 -1.973 11.691 1.00 91.44 157 PHE A C 1
ATOM 1189 O O . PHE A 1 157 ? -8.959 -1.998 10.720 1.00 91.44 157 PHE A O 1
ATOM 1196 N N . LYS A 1 158 ? -8.654 -1.913 12.945 1.00 91.88 158 LYS A N 1
ATOM 1197 C CA . LYS A 1 158 ? -10.071 -1.759 13.299 1.00 91.88 158 LYS A CA 1
ATOM 1198 C C . LYS A 1 158 ? -10.239 -0.803 14.474 1.00 91.88 158 LYS A C 1
ATOM 1200 O O . LYS A 1 158 ? -9.380 -0.760 15.345 1.00 91.88 158 LYS A O 1
ATOM 1205 N N . ALA A 1 159 ? -11.358 -0.098 14.533 1.00 89.81 159 ALA A N 1
ATOM 1206 C CA . ALA A 1 159 ? -11.778 0.675 15.691 1.00 89.81 159 ALA A CA 1
ATOM 1207 C C . ALA A 1 159 ? -11.924 -0.235 16.925 1.00 89.81 159 ALA A C 1
ATOM 1209 O O . ALA A 1 159 ? -12.185 -1.438 16.813 1.00 89.81 159 ALA A O 1
ATOM 1210 N N . GLY A 1 160 ? -11.729 0.342 18.106 1.00 89.88 160 GLY A N 1
ATOM 1211 C CA . GLY A 1 160 ? -11.737 -0.365 19.383 1.00 89.88 160 GLY A CA 1
ATOM 1212 C C . GLY A 1 160 ? -10.603 0.071 20.303 1.00 89.88 160 GLY A C 1
ATOM 1213 O O . GLY A 1 160 ? -9.852 0.996 19.997 1.00 89.88 160 GLY A O 1
ATOM 1214 N N . THR A 1 161 ? -10.491 -0.597 21.448 1.00 86.81 161 THR A N 1
ATOM 1215 C CA . THR A 1 161 ? -9.400 -0.382 22.402 1.00 86.81 161 THR A CA 1
ATOM 1216 C C . THR A 1 161 ? -8.217 -1.273 22.047 1.00 86.81 161 THR A C 1
ATOM 1218 O O . THR A 1 161 ? -8.348 -2.495 21.984 1.00 86.81 161 THR A O 1
ATOM 1221 N N . HIS A 1 162 ? -7.062 -0.651 21.846 1.00 84.88 162 HIS A N 1
ATOM 1222 C CA . HIS A 1 162 ? -5.800 -1.299 21.510 1.00 84.88 162 HIS A CA 1
ATOM 1223 C C . HIS A 1 162 ? -4.758 -0.947 22.561 1.00 84.88 162 HIS A C 1
ATOM 1225 O O . HIS A 1 162 ? -4.808 0.126 23.158 1.00 84.88 162 HIS A O 1
ATOM 1231 N N . VAL A 1 163 ? -3.823 -1.859 22.799 1.00 78.62 163 VAL A N 1
ATOM 1232 C CA . VAL A 1 163 ? -2.682 -1.612 23.682 1.00 78.62 163 VAL A CA 1
ATOM 1233 C C . VAL A 1 163 ? -1.497 -1.240 22.801 1.00 78.62 163 VAL A C 1
ATOM 1235 O O . VAL A 1 163 ? -1.172 -1.989 21.876 1.00 78.62 163 VAL A O 1
ATOM 1238 N N . SER A 1 164 ? -0.896 -0.077 23.042 1.00 72.81 164 SER A N 1
ATOM 1239 C CA . SER A 1 164 ? 0.316 0.344 22.342 1.00 72.81 164 SER A CA 1
ATOM 1240 C C . SER A 1 164 ? 1.520 -0.502 22.775 1.00 72.81 164 SER A C 1
ATOM 1242 O O . SER A 1 164 ? 1.460 -1.242 23.758 1.00 72.81 164 SER A O 1
ATOM 1244 N N . MET A 1 165 ? 2.633 -0.394 22.049 1.00 65.25 165 MET A N 1
ATOM 1245 C CA . MET A 1 165 ? 3.887 -1.072 22.414 1.00 65.25 165 MET A CA 1
ATOM 1246 C C . MET A 1 165 ? 4.410 -0.607 23.783 1.00 65.25 165 MET A C 1
ATOM 1248 O O . MET A 1 165 ? 5.017 -1.376 24.518 1.00 65.25 165 MET A O 1
ATOM 1252 N N . GLU A 1 166 ? 4.100 0.633 24.155 1.00 67.69 166 GLU A N 1
ATOM 1253 C CA . GLU A 1 166 ? 4.418 1.264 25.436 1.00 67.69 166 GLU A CA 1
ATOM 1254 C C . GLU A 1 166 ? 3.447 0.846 26.561 1.00 67.69 166 GLU A C 1
ATOM 1256 O O . GLU A 1 166 ? 3.597 1.273 27.704 1.00 67.69 166 GLU A O 1
ATOM 1261 N N . GLY A 1 167 ? 2.452 0.003 26.256 1.00 74.94 167 GLY A N 1
ATOM 1262 C CA . GLY A 1 167 ? 1.479 -0.521 27.215 1.00 74.94 167 GLY A CA 1
ATOM 1263 C C . GLY A 1 167 ? 0.266 0.382 27.461 1.00 74.94 167 GLY A C 1
ATOM 1264 O O . GLY A 1 167 ? -0.570 0.062 28.310 1.00 74.94 167 GLY A O 1
ATOM 1265 N N . GLU A 1 168 ? 0.127 1.489 26.728 1.00 79.12 168 GLU A N 1
ATOM 1266 C CA . GLU A 1 168 ? -0.993 2.415 26.895 1.00 79.12 168 GLU A CA 1
ATOM 1267 C C . GLU A 1 168 ? -2.257 1.885 26.206 1.00 79.12 168 GLU A C 1
ATOM 1269 O O . GLU A 1 168 ? -2.217 1.412 25.070 1.00 79.12 168 GLU A O 1
ATOM 1274 N N . ARG A 1 169 ? -3.410 1.968 26.884 1.00 85.44 169 ARG A N 1
ATOM 1275 C CA . ARG A 1 169 ? -4.705 1.627 26.279 1.00 85.44 169 ARG A CA 1
ATOM 1276 C C . ARG A 1 169 ? -5.251 2.822 25.514 1.00 85.44 169 ARG A C 1
ATOM 1278 O O . ARG A 1 169 ? -5.722 3.781 26.116 1.00 85.44 169 ARG A O 1
ATOM 1285 N N . ILE A 1 170 ? -5.270 2.708 24.195 1.00 86.56 170 ILE A N 1
ATOM 1286 C CA . ILE A 1 170 ? -5.741 3.746 23.284 1.00 86.56 170 ILE A CA 1
ATOM 1287 C C . ILE A 1 170 ? -7.030 3.257 22.633 1.00 86.56 170 ILE A C 1
ATOM 1289 O O . ILE A 1 170 ? -7.083 2.161 22.075 1.00 86.56 170 ILE A O 1
ATOM 1293 N N . THR A 1 171 ? -8.089 4.059 22.715 1.00 89.94 171 THR A N 1
ATOM 1294 C CA . THR A 1 171 ? -9.369 3.739 22.075 1.00 89.94 171 THR A CA 1
ATOM 1295 C C . THR A 1 171 ? -9.516 4.545 20.797 1.00 89.94 171 THR A C 1
ATOM 1297 O O . THR A 1 171 ? -9.474 5.768 20.835 1.00 89.94 171 THR A O 1
ATOM 1300 N N . PHE A 1 172 ? -9.707 3.844 19.683 1.00 89.75 172 PHE A N 1
ATOM 1301 C CA . PHE A 1 172 ? -9.973 4.431 18.376 1.00 89.75 172 PHE A CA 1
ATOM 1302 C C . PHE A 1 172 ? -11.462 4.315 18.066 1.00 89.75 172 PHE A C 1
ATOM 1304 O O . PHE A 1 172 ? -12.012 3.210 18.037 1.00 89.75 172 PHE A O 1
ATOM 1311 N N . SER A 1 173 ? -12.111 5.450 17.831 1.00 91.69 173 SER A N 1
ATOM 1312 C CA . SER A 1 173 ? -13.484 5.518 17.339 1.00 91.69 173 SER A CA 1
ATOM 1313 C C . SER A 1 173 ? -13.537 5.303 15.823 1.00 91.69 173 SER A C 1
ATOM 1315 O O . SER A 1 173 ? -12.524 5.360 15.128 1.00 91.69 173 SER A O 1
ATOM 1317 N N . GLN A 1 174 ? -14.735 5.081 15.278 1.00 91.00 174 GLN A N 1
ATOM 1318 C CA . GLN A 1 174 ? -14.916 5.024 13.826 1.00 91.00 174 GLN A CA 1
ATOM 1319 C C . GLN A 1 174 ? -14.536 6.352 13.147 1.00 91.00 174 GLN A C 1
ATOM 1321 O O . GLN A 1 174 ? -13.909 6.331 12.090 1.00 91.00 174 GLN A O 1
ATOM 1326 N N . ALA A 1 175 ? -14.846 7.487 13.778 1.00 90.44 175 ALA A N 1
ATOM 1327 C CA . ALA A 1 175 ? -14.481 8.804 13.265 1.00 90.44 175 ALA A CA 1
ATOM 1328 C C . ALA A 1 175 ? -12.956 8.987 13.189 1.00 90.44 175 ALA A C 1
ATOM 1330 O O . ALA A 1 175 ? -12.461 9.608 12.252 1.00 90.44 175 ALA A O 1
ATOM 1331 N N . ASP A 1 176 ? -12.199 8.393 14.120 1.00 89.81 176 ASP A N 1
ATOM 1332 C CA . ASP A 1 176 ? -10.733 8.413 14.064 1.00 89.81 176 ASP A CA 1
ATOM 1333 C C . ASP A 1 176 ? -10.214 7.636 12.851 1.00 89.81 176 ASP A C 1
ATOM 1335 O O . ASP A 1 176 ? -9.312 8.102 12.160 1.00 89.81 176 ASP A O 1
ATOM 1339 N N . ILE A 1 177 ? -10.810 6.479 12.541 1.00 92.44 177 ILE A N 1
ATOM 1340 C CA . ILE A 1 177 ? -10.450 5.686 11.355 1.00 92.44 177 ILE A CA 1
ATOM 1341 C C . ILE A 1 177 ? -10.728 6.461 10.063 1.00 92.44 177 ILE A C 1
ATOM 1343 O O . ILE A 1 177 ? -9.893 6.475 9.158 1.00 92.44 177 ILE A O 1
ATOM 1347 N N . GLU A 1 178 ? -11.877 7.129 9.986 1.00 92.25 178 GLU A N 1
ATOM 1348 C CA . GLU A 1 178 ? -12.247 7.983 8.853 1.00 92.25 178 GLU A CA 1
ATOM 1349 C C . GLU A 1 178 ? -11.292 9.176 8.716 1.00 92.25 178 GLU A C 1
ATOM 1351 O O . GLU A 1 178 ? -10.823 9.474 7.616 1.00 92.25 178 GLU A O 1
ATOM 1356 N N . ALA A 1 179 ? -10.925 9.808 9.833 1.00 91.44 179 ALA A N 1
ATOM 1357 C CA . ALA A 1 179 ? -9.968 10.908 9.858 1.00 91.44 179 ALA A CA 1
ATOM 1358 C C . ALA A 1 179 ? -8.557 10.477 9.428 1.00 91.44 179 ALA A C 1
ATOM 1360 O O . ALA A 1 179 ? -7.904 11.226 8.700 1.00 91.44 179 ALA A O 1
ATOM 1361 N N . ILE A 1 180 ? -8.105 9.287 9.841 1.00 92.25 180 ILE A N 1
ATOM 1362 C CA . ILE A 1 180 ? -6.818 8.703 9.431 1.00 92.25 180 ILE A CA 1
ATOM 1363 C C . ILE A 1 180 ? -6.824 8.413 7.931 1.00 92.25 180 ILE A C 1
ATOM 1365 O O . ILE A 1 180 ? -5.888 8.797 7.234 1.00 92.25 180 ILE A O 1
ATOM 1369 N N . ALA A 1 181 ? -7.877 7.766 7.420 1.00 92.75 181 ALA A N 1
ATOM 1370 C CA . ALA A 1 181 ? -7.978 7.444 6.000 1.00 92.75 181 ALA A CA 1
ATOM 1371 C C . ALA A 1 181 ? -7.982 8.710 5.129 1.00 92.75 181 ALA A C 1
ATOM 1373 O O . ALA A 1 181 ? -7.272 8.768 4.131 1.00 92.75 181 ALA A O 1
ATOM 1374 N N . ALA A 1 182 ? -8.735 9.738 5.534 1.00 92.31 182 ALA A N 1
ATOM 1375 C CA . ALA A 1 182 ? -8.813 11.007 4.814 1.00 92.31 182 ALA A CA 1
ATOM 1376 C C . ALA A 1 182 ? -7.559 11.886 4.970 1.00 92.31 182 ALA A C 1
ATOM 1378 O O . ALA A 1 182 ? -7.318 12.760 4.144 1.00 92.31 182 ALA A O 1
ATOM 1379 N N . GLY A 1 183 ? -6.798 11.715 6.053 1.00 89.31 183 GLY A N 1
ATOM 1380 C CA . GLY A 1 183 ? -5.600 12.504 6.352 1.00 89.31 183 GLY A CA 1
ATOM 1381 C C . GLY A 1 183 ? -4.296 11.925 5.809 1.00 89.31 183 GLY A C 1
ATOM 1382 O O . GLY A 1 183 ? -3.260 12.565 5.961 1.00 89.31 183 GLY A O 1
ATOM 1383 N N . TYR A 1 184 ? -4.326 10.725 5.231 1.00 91.75 184 TYR A N 1
ATOM 1384 C CA . TYR A 1 184 ? -3.134 10.061 4.723 1.00 91.75 184 TYR A CA 1
ATOM 1385 C C . TYR A 1 184 ? -2.690 10.646 3.382 1.00 91.75 184 TYR A C 1
ATOM 1387 O O . TYR A 1 184 ? -3.469 10.672 2.429 1.00 91.75 184 TYR A O 1
ATOM 1395 N N . ASP A 1 185 ? -1.428 11.068 3.309 1.00 90.19 185 ASP A N 1
ATOM 1396 C CA . ASP A 1 185 ? -0.834 11.670 2.118 1.00 90.19 185 ASP A CA 1
ATOM 1397 C C . ASP A 1 185 ? 0.536 11.024 1.827 1.00 90.19 185 ASP A C 1
ATOM 1399 O O . ASP A 1 185 ? 1.531 11.343 2.494 1.00 90.19 185 ASP A O 1
ATOM 1403 N N . PRO A 1 186 ? 0.628 10.120 0.832 1.00 87.75 186 PRO A N 1
ATOM 1404 C CA . PRO A 1 186 ? 1.879 9.434 0.517 1.00 87.75 186 PRO A CA 1
ATOM 1405 C C . PRO A 1 186 ? 2.985 10.396 0.054 1.00 87.75 186 PRO A C 1
ATOM 1407 O O . PRO A 1 186 ? 4.158 10.060 0.190 1.00 87.75 186 PRO A O 1
ATOM 1410 N N . ILE A 1 187 ? 2.645 11.605 -0.416 1.00 87.38 187 ILE A N 1
ATOM 1411 C CA . ILE A 1 187 ? 3.630 12.624 -0.808 1.00 87.38 187 ILE A CA 1
ATOM 1412 C C . ILE A 1 187 ? 4.332 13.199 0.429 1.00 87.38 187 ILE A C 1
ATOM 1414 O O . ILE A 1 187 ? 5.535 13.456 0.396 1.00 87.38 187 ILE A O 1
ATOM 1418 N N . GLN A 1 188 ? 3.606 13.386 1.537 1.00 85.75 188 GLN A N 1
ATOM 1419 C CA . GLN A 1 188 ? 4.192 13.871 2.792 1.00 85.75 188 GLN A CA 1
ATOM 1420 C C . GLN A 1 188 ? 5.017 12.794 3.484 1.00 85.75 188 GLN A C 1
ATOM 1422 O O . GLN A 1 188 ? 6.146 13.036 3.920 1.00 85.75 188 GLN A O 1
ATOM 1427 N N . ARG A 1 189 ? 4.425 11.608 3.637 1.00 86.38 189 ARG A N 1
ATOM 1428 C CA . ARG A 1 189 ? 5.114 10.439 4.171 1.00 86.38 189 ARG A CA 1
ATOM 1429 C C . ARG A 1 189 ? 4.385 9.177 3.760 1.00 86.38 189 ARG A C 1
ATOM 1431 O O . ARG A 1 189 ? 3.343 8.820 4.316 1.00 86.38 189 ARG A O 1
ATOM 1438 N N . GLU A 1 190 ? 5.013 8.467 2.848 1.00 90.31 190 GLU A N 1
ATOM 1439 C CA . GLU A 1 190 ? 4.612 7.135 2.455 1.00 90.31 190 GLU A CA 1
ATOM 1440 C C . GLU A 1 190 ? 4.891 6.116 3.570 1.00 90.31 190 GLU A C 1
ATOM 1442 O O . GLU A 1 190 ? 5.897 6.200 4.280 1.00 90.31 190 GLU A O 1
ATOM 1447 N N . ALA A 1 191 ? 3.981 5.158 3.753 1.00 90.75 191 ALA A N 1
ATOM 1448 C CA . ALA A 1 191 ? 4.093 4.157 4.807 1.00 90.75 191 ALA A CA 1
ATOM 1449 C C . ALA A 1 191 ? 4.639 2.850 4.209 1.00 90.75 191 ALA A C 1
ATOM 1451 O O . ALA A 1 191 ? 3.985 2.274 3.334 1.00 90.75 191 ALA A O 1
ATOM 1452 N N . PRO A 1 192 ? 5.802 2.355 4.665 1.00 91.94 192 PRO A N 1
ATOM 1453 C CA . PRO A 1 192 ? 6.373 1.119 4.152 1.00 91.94 192 PRO A CA 1
ATOM 1454 C C . PRO A 1 192 ? 5.639 -0.117 4.686 1.00 91.94 192 PRO A C 1
ATOM 1456 O O . PRO A 1 192 ? 5.126 -0.134 5.814 1.00 91.94 192 PRO A O 1
ATOM 1459 N N . LEU A 1 193 ? 5.651 -1.181 3.885 1.00 90.19 193 LEU A N 1
ATOM 1460 C CA . LEU A 1 193 ? 5.286 -2.536 4.291 1.00 90.19 193 LEU A CA 1
ATOM 1461 C C . LEU A 1 193 ? 6.518 -3.238 4.868 1.00 90.19 193 LEU A C 1
ATOM 1463 O O . LEU A 1 193 ? 7.560 -3.316 4.214 1.00 90.19 193 LEU A O 1
ATOM 1467 N N . THR A 1 194 ? 6.408 -3.770 6.084 1.00 87.75 194 THR A N 1
ATOM 1468 C CA . THR A 1 194 ? 7.531 -4.404 6.791 1.00 87.75 194 THR A CA 1
ATOM 1469 C C . THR A 1 194 ? 7.182 -5.810 7.260 1.00 87.75 194 THR A C 1
ATOM 1471 O O . THR A 1 194 ? 6.031 -6.104 7.570 1.00 87.75 194 THR A O 1
ATOM 1474 N N . ILE A 1 195 ? 8.181 -6.690 7.371 1.00 82.81 195 ILE A N 1
ATOM 1475 C CA . ILE A 1 195 ? 8.021 -8.003 8.014 1.00 82.81 195 ILE A CA 1
ATOM 1476 C C . ILE A 1 195 ? 8.406 -7.901 9.497 1.00 82.81 195 ILE A C 1
ATOM 1478 O O . ILE A 1 195 ? 9.551 -7.593 9.856 1.00 82.81 195 ILE A O 1
ATOM 1482 N N . GLY A 1 196 ? 7.451 -8.206 10.374 1.00 69.75 196 GLY A N 1
ATOM 1483 C CA . GLY A 1 196 ? 7.576 -8.003 11.814 1.00 69.75 196 GLY A CA 1
ATOM 1484 C C . GLY A 1 196 ? 7.506 -6.528 12.216 1.00 69.75 196 GLY A C 1
ATOM 1485 O O . GLY A 1 196 ? 7.619 -5.633 11.375 1.00 69.75 196 GLY A O 1
ATOM 1486 N N . HIS A 1 197 ? 7.362 -6.272 13.519 1.00 60.81 197 HIS A N 1
ATOM 1487 C CA . HIS A 1 197 ? 7.606 -4.933 14.046 1.00 60.81 197 HIS A CA 1
ATOM 1488 C C . HIS A 1 197 ? 9.106 -4.619 13.881 1.00 60.81 197 HIS A C 1
ATOM 1490 O O . HIS A 1 197 ? 9.954 -5.451 14.231 1.00 60.81 197 HIS A O 1
ATOM 1496 N N . PRO A 1 198 ? 9.468 -3.507 13.229 1.00 54.34 198 PRO A N 1
ATOM 1497 C CA . PRO A 1 198 ? 10.853 -3.087 13.147 1.00 54.34 198 PRO A CA 1
ATOM 1498 C C . PRO A 1 198 ? 11.228 -2.407 14.463 1.00 54.34 198 PRO A C 1
ATOM 1500 O O . PRO A 1 198 ? 10.668 -1.362 14.787 1.00 54.34 198 PRO A O 1
ATOM 1503 N N . GLU A 1 199 ? 12.167 -2.997 15.203 1.00 52.12 199 GLU A N 1
ATOM 1504 C CA . GLU A 1 199 ? 12.873 -2.264 16.258 1.00 52.12 199 GLU A CA 1
ATOM 1505 C C . GLU A 1 199 ? 13.845 -1.260 15.625 1.00 52.12 199 GLU A C 1
ATOM 1507 O O . GLU A 1 199 ? 13.872 -0.132 16.086 1.00 52.12 199 GLU A O 1
ATOM 1512 N N . ASP A 1 200 ? 14.478 -1.585 14.484 1.00 47.53 200 ASP A N 1
ATOM 1513 C CA . ASP A 1 200 ? 15.239 -0.630 13.663 1.00 47.53 200 ASP A CA 1
ATOM 1514 C C . ASP A 1 200 ? 15.409 -1.095 12.196 1.00 47.53 200 ASP A C 1
ATOM 1516 O O . ASP A 1 200 ? 15.578 -2.283 11.922 1.00 47.53 200 ASP A O 1
ATOM 1520 N N . ASN A 1 201 ? 15.350 -0.137 11.255 1.00 48.41 201 ASN A N 1
ATOM 1521 C CA . ASN A 1 201 ? 15.828 -0.180 9.855 1.00 48.41 201 ASN A CA 1
ATOM 1522 C C . ASN A 1 201 ? 15.693 -1.507 9.074 1.00 48.41 201 ASN A C 1
ATOM 1524 O O . ASN A 1 201 ? 16.665 -2.029 8.526 1.00 48.41 201 ASN A O 1
ATOM 1528 N N . LYS A 1 202 ? 14.472 -2.037 8.953 1.00 61.03 202 LYS A N 1
ATOM 1529 C CA . LYS A 1 202 ? 14.182 -3.136 8.016 1.00 61.03 202 LYS A CA 1
ATOM 1530 C C . LYS A 1 202 ? 13.890 -2.606 6.604 1.00 61.03 202 LYS A C 1
ATOM 1532 O O . LYS A 1 202 ? 13.360 -1.501 6.483 1.00 61.03 202 LYS A O 1
ATOM 1537 N N . PRO A 1 203 ? 14.188 -3.386 5.547 1.00 71.88 203 PRO A N 1
ATOM 1538 C CA . PRO A 1 203 ? 13.845 -3.011 4.178 1.00 71.88 203 PRO A CA 1
ATOM 1539 C C . PRO A 1 203 ? 12.327 -2.858 4.014 1.00 71.88 203 PRO A C 1
ATOM 1541 O O . PRO A 1 203 ? 11.548 -3.604 4.616 1.00 71.88 203 PRO A O 1
ATOM 1544 N N . ALA A 1 204 ? 11.920 -1.886 3.197 1.00 84.62 204 ALA A N 1
ATOM 1545 C CA . ALA A 1 204 ? 10.541 -1.749 2.751 1.00 84.62 204 ALA A CA 1
ATOM 1546 C C . ALA A 1 204 ? 10.268 -2.797 1.664 1.00 84.62 204 ALA A C 1
ATOM 1548 O O . ALA A 1 204 ? 10.961 -2.835 0.652 1.00 84.62 204 ALA A O 1
ATOM 1549 N N . TYR A 1 205 ? 9.257 -3.638 1.877 1.00 87.00 205 TYR A N 1
ATOM 1550 C CA . TYR A 1 205 ? 8.822 -4.661 0.914 1.00 87.00 205 TYR A CA 1
ATOM 1551 C C . TYR A 1 205 ? 7.692 -4.172 0.001 1.00 87.00 205 TYR A C 1
ATOM 1553 O O . TYR A 1 205 ? 7.096 -4.941 -0.750 1.00 87.00 205 TYR A O 1
ATOM 1561 N N . GLY A 1 206 ? 7.355 -2.893 0.110 1.00 90.69 206 GLY A N 1
ATOM 1562 C CA . GLY A 1 206 ? 6.317 -2.223 -0.647 1.00 90.69 206 GLY A CA 1
ATOM 1563 C C . GLY A 1 206 ? 5.837 -0.992 0.092 1.00 90.69 206 GLY A C 1
ATOM 1564 O O . GLY A 1 206 ? 6.305 -0.694 1.197 1.00 90.69 206 GLY A O 1
ATOM 1565 N N . TRP A 1 207 ? 4.873 -0.307 -0.507 1.00 92.06 207 TRP A N 1
ATOM 1566 C CA . TRP A 1 207 ? 4.422 0.988 -0.026 1.00 92.06 207 TRP A CA 1
ATOM 1567 C C . TRP A 1 207 ? 2.905 1.109 -0.057 1.00 92.06 207 TRP A C 1
ATOM 1569 O O . TRP A 1 207 ? 2.232 0.600 -0.957 1.00 92.06 207 TRP A O 1
ATOM 1579 N N . VAL A 1 208 ? 2.346 1.793 0.938 1.00 93.06 208 VAL A N 1
ATOM 1580 C CA . VAL A 1 208 ? 0.913 2.092 0.976 1.00 93.06 208 VAL A CA 1
ATOM 1581 C C . VAL A 1 208 ? 0.613 3.233 0.010 1.00 93.06 208 VAL A C 1
ATOM 1583 O O . VAL A 1 208 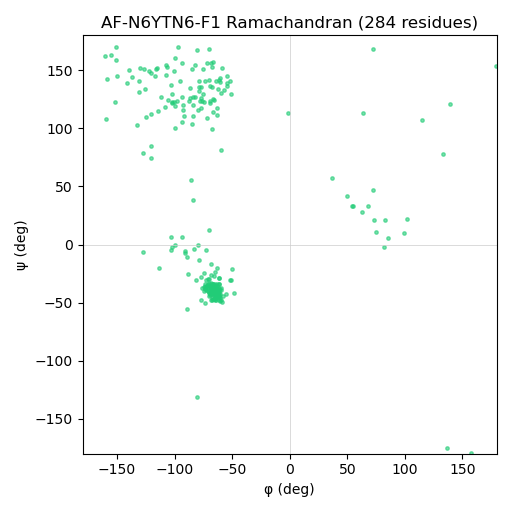? 1.071 4.352 0.194 1.00 93.06 208 VAL A O 1
ATOM 1586 N N . ARG A 1 209 ? -0.198 2.947 -1.010 1.00 91.38 209 ARG A N 1
ATOM 1587 C CA . ARG A 1 209 ? -0.670 3.929 -1.992 1.00 91.38 209 ARG A CA 1
ATOM 1588 C C . ARG A 1 209 ? -1.786 4.791 -1.412 1.00 91.38 209 ARG A C 1
ATOM 1590 O O . ARG A 1 209 ? -1.779 6.006 -1.570 1.00 91.38 209 ARG A O 1
ATOM 1597 N N . ARG A 1 210 ? -2.783 4.156 -0.784 1.00 91.69 210 ARG A N 1
ATOM 1598 C CA . ARG A 1 210 ? -3.986 4.820 -0.254 1.00 91.69 210 ARG A CA 1
ATOM 1599 C C . ARG A 1 210 ? -4.555 4.091 0.948 1.00 91.69 210 ARG A C 1
ATOM 1601 O O . ARG A 1 210 ? -4.345 2.889 1.118 1.00 91.69 210 ARG A O 1
ATOM 1608 N N . LEU A 1 211 ? -5.338 4.827 1.732 1.00 93.62 211 LEU A N 1
ATOM 1609 C CA . LEU A 1 211 ? -6.139 4.296 2.825 1.00 93.62 211 LEU A CA 1
ATOM 1610 C C . LEU A 1 211 ? -7.628 4.504 2.564 1.00 93.62 211 LEU A C 1
ATOM 1612 O O . LEU A 1 211 ? -8.052 5.516 2.013 1.00 93.62 211 LEU A O 1
ATOM 1616 N N . HIS A 1 212 ? -8.428 3.541 3.007 1.00 92.62 212 HIS A N 1
ATOM 1617 C CA . HIS A 1 212 ? -9.880 3.580 2.919 1.00 92.62 212 HIS A CA 1
ATOM 1618 C C . HIS A 1 212 ? -10.487 3.233 4.273 1.00 92.62 212 HIS A C 1
ATOM 1620 O O . HIS A 1 212 ? -10.139 2.222 4.883 1.00 92.62 212 HIS A O 1
ATOM 1626 N N . ALA A 1 213 ? -11.439 4.044 4.723 1.00 92.38 213 ALA A N 1
ATOM 1627 C CA . ALA A 1 213 ? -12.326 3.649 5.804 1.00 92.38 213 ALA A CA 1
ATOM 1628 C C . ALA A 1 213 ? -13.401 2.710 5.242 1.00 92.38 213 ALA A C 1
ATOM 1630 O O . ALA A 1 213 ? -14.116 3.050 4.298 1.00 92.38 213 ALA A O 1
ATOM 1631 N N . ALA A 1 214 ? -13.492 1.515 5.811 1.00 89.12 214 ALA A N 1
ATOM 1632 C CA . ALA A 1 214 ? -14.478 0.505 5.465 1.00 89.12 214 ALA A CA 1
ATOM 1633 C C . ALA A 1 214 ? -15.539 0.373 6.574 1.00 89.12 214 ALA A C 1
ATOM 1635 O O . ALA A 1 214 ? -15.250 0.634 7.750 1.00 89.12 214 ALA A O 1
ATOM 1636 N N . PRO A 1 215 ? -16.762 -0.085 6.236 1.00 85.38 215 PRO A N 1
ATOM 1637 C CA . PRO A 1 215 ? -17.829 -0.267 7.214 1.00 85.38 215 PRO A CA 1
ATOM 1638 C C . PRO A 1 215 ? -17.411 -1.158 8.390 1.00 85.38 215 PRO A C 1
ATOM 1640 O O . PRO A 1 215 ? -16.661 -2.132 8.224 1.00 85.38 215 PRO A O 1
ATOM 1643 N N . GLY A 1 216 ? -17.933 -0.829 9.574 1.00 83.75 216 GLY A N 1
ATOM 1644 C CA . GLY A 1 216 ? -17.580 -1.490 10.833 1.00 83.75 216 GLY A CA 1
ATOM 1645 C C . GLY A 1 216 ? -16.293 -0.958 11.471 1.00 83.75 216 GLY A C 1
ATOM 1646 O O . GLY A 1 216 ? -15.667 -1.672 12.249 1.00 83.75 216 GLY A O 1
ATOM 1647 N N . GLY A 1 217 ? -15.877 0.265 11.119 1.00 86.81 217 GLY A N 1
ATOM 1648 C CA . GLY A 1 217 ? -14.688 0.911 11.676 1.00 86.81 217 GLY A CA 1
ATOM 1649 C C . GLY A 1 217 ? -13.386 0.233 11.260 1.00 86.81 217 GLY A C 1
ATOM 1650 O O . GLY A 1 217 ? -12.456 0.169 12.055 1.00 86.81 217 GLY A O 1
ATOM 1651 N N . ARG A 1 218 ? -13.308 -0.325 10.050 1.00 90.75 218 ARG A N 1
ATOM 1652 C CA . ARG A 1 218 ? -12.091 -0.981 9.553 1.00 90.75 218 ARG A CA 1
ATOM 1653 C C . ARG A 1 218 ? -11.275 -0.011 8.716 1.00 90.75 218 ARG A C 1
ATOM 1655 O O . ARG A 1 218 ? -11.834 0.749 7.932 1.00 90.75 218 ARG A O 1
ATOM 1662 N N . LEU A 1 219 ? -9.959 -0.066 8.861 1.00 92.62 219 LEU A N 1
ATOM 1663 C CA . LEU A 1 219 ? -9.030 0.651 7.999 1.00 92.62 219 LEU A CA 1
ATOM 1664 C C . LEU A 1 219 ? -8.459 -0.327 6.978 1.00 92.62 219 LEU A C 1
ATOM 1666 O O . LEU A 1 219 ? -7.863 -1.340 7.354 1.00 92.62 219 LEU A O 1
ATOM 1670 N N . GLN A 1 220 ? -8.636 -0.005 5.705 1.00 93.12 220 GLN A N 1
ATOM 1671 C CA . GLN A 1 220 ? -8.101 -0.740 4.570 1.00 93.12 220 GLN A CA 1
ATOM 1672 C C . GLN A 1 220 ? -6.956 0.031 3.925 1.00 93.12 220 GLN A C 1
ATOM 1674 O O . GLN A 1 220 ? -7.008 1.257 3.859 1.00 93.12 220 GLN A O 1
ATOM 1679 N N . MET A 1 221 ? -5.960 -0.682 3.409 1.00 94.00 221 MET A N 1
ATOM 1680 C CA . MET A 1 221 ? -4.908 -0.109 2.571 1.00 94.00 221 MET A CA 1
ATOM 1681 C C . MET A 1 221 ? -4.949 -0.661 1.149 1.00 94.00 221 MET A C 1
ATOM 1683 O O . MET A 1 221 ? -5.335 -1.813 0.941 1.00 94.00 221 MET A O 1
ATOM 1687 N N . GLU A 1 222 ? -4.482 0.148 0.206 1.00 92.75 222 GLU A N 1
ATOM 1688 C CA . GLU A 1 222 ? -4.053 -0.269 -1.130 1.00 92.75 222 GLU A CA 1
ATOM 1689 C C . GLU A 1 222 ? -2.523 -0.221 -1.167 1.00 92.75 222 GLU A C 1
ATOM 1691 O O . GLU A 1 222 ? -1.931 0.812 -0.848 1.00 92.75 222 GLU A O 1
ATOM 1696 N N . ALA A 1 223 ? -1.879 -1.333 -1.514 1.00 91.31 223 ALA A N 1
ATOM 1697 C CA . ALA A 1 223 ? -0.425 -1.414 -1.627 1.00 91.31 223 ALA A CA 1
ATOM 1698 C C . ALA A 1 223 ? 0.031 -1.146 -3.068 1.00 91.31 223 ALA A C 1
ATOM 1700 O O . ALA A 1 223 ? -0.712 -1.367 -4.019 1.00 91.31 223 ALA A O 1
ATOM 1701 N N . HIS A 1 224 ? 1.272 -0.707 -3.246 1.00 90.06 224 HIS A N 1
ATOM 1702 C CA . HIS A 1 224 ? 1.929 -0.663 -4.547 1.00 90.06 224 HIS A CA 1
ATOM 1703 C C . HIS A 1 224 ? 3.444 -0.823 -4.398 1.00 90.06 224 HIS A C 1
ATOM 1705 O O . HIS A 1 224 ? 3.966 -0.829 -3.281 1.00 90.06 224 HIS A O 1
ATOM 1711 N N . GLN A 1 225 ? 4.130 -1.006 -5.534 1.00 86.69 225 GLN A N 1
ATOM 1712 C CA . GLN A 1 225 ? 5.574 -1.274 -5.584 1.00 86.69 225 GLN A CA 1
ATOM 1713 C C . GLN A 1 225 ? 5.984 -2.416 -4.638 1.00 86.69 225 GLN A C 1
ATOM 1715 O O . GLN A 1 225 ? 6.965 -2.332 -3.907 1.00 86.69 225 GLN A O 1
ATOM 1720 N N . VAL A 1 226 ? 5.170 -3.472 -4.615 1.00 87.69 226 VAL A N 1
ATOM 1721 C CA . VAL A 1 226 ? 5.347 -4.609 -3.713 1.00 87.69 226 VAL A CA 1
ATOM 1722 C C . VAL A 1 226 ? 6.434 -5.528 -4.261 1.00 87.69 226 VAL A C 1
ATOM 1724 O O . VAL A 1 226 ? 6.397 -5.903 -5.433 1.00 87.69 226 VAL A O 1
ATOM 1727 N N . ASP A 1 227 ? 7.369 -5.923 -3.402 1.00 88.44 227 ASP A N 1
ATOM 1728 C CA . ASP A 1 227 ? 8.388 -6.913 -3.726 1.00 88.44 227 ASP A CA 1
ATOM 1729 C C . ASP A 1 227 ? 7.749 -8.274 -4.059 1.00 88.44 227 ASP A C 1
ATOM 1731 O O . ASP A 1 227 ? 6.860 -8.763 -3.353 1.00 88.44 227 ASP A O 1
ATOM 1735 N N . ALA A 1 228 ? 8.207 -8.895 -5.148 1.00 85.06 228 ALA A N 1
ATOM 1736 C CA . ALA A 1 228 ? 7.631 -10.141 -5.648 1.00 85.06 228 ALA A CA 1
ATOM 1737 C C . ALA A 1 228 ? 7.793 -11.298 -4.651 1.00 85.06 228 ALA A C 1
ATOM 1739 O O . ALA A 1 228 ? 6.831 -12.024 -4.398 1.00 85.06 228 ALA A O 1
ATOM 1740 N N . SER A 1 229 ? 8.971 -11.421 -4.029 1.00 82.44 229 SER A N 1
ATOM 1741 C CA . SER A 1 229 ? 9.252 -12.484 -3.058 1.00 82.44 229 SER A CA 1
ATOM 1742 C C . SER A 1 229 ? 8.429 -12.306 -1.781 1.00 82.44 229 SER A C 1
ATOM 1744 O O . SER A 1 229 ? 7.905 -13.269 -1.219 1.00 82.44 229 SER A O 1
ATOM 1746 N N . PHE A 1 230 ? 8.237 -11.059 -1.346 1.00 84.75 230 PHE A N 1
ATOM 1747 C CA . PHE A 1 230 ? 7.351 -10.743 -0.236 1.00 84.75 230 PHE A CA 1
ATOM 1748 C C . PHE A 1 230 ? 5.912 -11.141 -0.537 1.00 84.75 230 PHE A C 1
ATOM 1750 O O . PHE A 1 230 ? 5.268 -11.803 0.279 1.00 84.75 230 PHE A O 1
ATOM 1757 N N . ALA A 1 231 ? 5.414 -10.777 -1.713 1.00 85.62 231 ALA A N 1
ATOM 1758 C CA . ALA A 1 231 ? 4.053 -11.092 -2.087 1.00 85.62 231 ALA A CA 1
ATOM 1759 C C . ALA A 1 231 ? 3.816 -12.607 -2.201 1.00 85.62 231 ALA A C 1
ATOM 1761 O O . ALA A 1 231 ? 2.774 -13.090 -1.755 1.00 85.62 231 ALA A O 1
ATOM 1762 N N . GLU A 1 232 ? 4.795 -13.366 -2.700 1.00 83.00 232 GLU A N 1
ATOM 1763 C CA . GLU A 1 232 ? 4.764 -14.832 -2.689 1.00 83.00 232 GLU A CA 1
ATOM 1764 C C . GLU A 1 232 ? 4.649 -15.373 -1.262 1.00 83.00 232 GLU A C 1
ATOM 1766 O O . GLU A 1 232 ? 3.721 -16.127 -0.973 1.00 83.00 232 GLU A O 1
ATOM 1771 N N . MET A 1 233 ? 5.485 -14.905 -0.329 1.00 80.81 233 MET A N 1
ATOM 1772 C CA . MET A 1 233 ? 5.413 -15.328 1.076 1.00 80.81 233 MET A CA 1
ATOM 1773 C C . MET A 1 233 ? 4.056 -15.020 1.726 1.00 80.81 233 MET A C 1
ATOM 1775 O O . MET A 1 233 ? 3.555 -15.806 2.538 1.00 80.81 233 MET A O 1
ATOM 1779 N N . VAL A 1 234 ? 3.446 -13.878 1.394 1.00 83.12 234 VAL A N 1
ATOM 1780 C CA . VAL A 1 234 ? 2.100 -13.533 1.874 1.00 83.12 234 VAL A CA 1
ATOM 1781 C C . VAL A 1 234 ? 1.053 -14.458 1.241 1.00 83.12 234 VAL A C 1
ATOM 1783 O O . VAL A 1 234 ? 0.180 -14.951 1.958 1.00 83.12 234 VAL A O 1
ATOM 1786 N N . SER A 1 235 ? 1.174 -14.760 -0.056 1.00 79.62 235 SER A N 1
ATOM 1787 C CA . SER A 1 235 ? 0.274 -15.672 -0.779 1.00 79.62 235 SER A CA 1
ATOM 1788 C C . SER A 1 235 ? 0.347 -17.121 -0.285 1.00 79.62 235 SER A C 1
ATOM 1790 O O . SER A 1 235 ? -0.672 -17.802 -0.191 1.00 79.62 235 SER A O 1
ATOM 1792 N N . GLU A 1 236 ? 1.529 -17.566 0.140 1.00 78.94 236 GLU A N 1
ATOM 1793 C CA . GLU A 1 236 ? 1.765 -18.859 0.790 1.00 78.94 236 GLU A CA 1
ATOM 1794 C C . GLU A 1 236 ? 1.234 -18.902 2.233 1.00 78.94 236 GLU A C 1
ATOM 1796 O O . GLU A 1 236 ? 1.276 -19.938 2.898 1.00 78.94 236 GLU A O 1
ATOM 1801 N N . GLY A 1 237 ? 0.731 -17.777 2.751 1.00 74.88 237 GLY A N 1
ATOM 1802 C CA . GLY A 1 237 ? 0.191 -17.680 4.100 1.00 74.88 237 GLY A CA 1
ATOM 1803 C C . GLY A 1 237 ? 1.261 -17.695 5.191 1.00 74.88 237 GLY A C 1
ATOM 1804 O O . GLY A 1 237 ? 0.934 -17.986 6.345 1.00 74.88 237 GLY A O 1
ATOM 1805 N N . ARG A 1 238 ? 2.520 -17.359 4.868 1.00 72.94 238 ARG A N 1
ATOM 1806 C CA . ARG A 1 238 ? 3.604 -17.230 5.861 1.00 72.94 238 ARG A CA 1
ATOM 1807 C C . ARG A 1 238 ? 3.383 -16.034 6.792 1.00 72.94 238 ARG A C 1
ATOM 1809 O O . ARG A 1 238 ? 3.802 -16.072 7.948 1.00 72.94 238 ARG A O 1
ATOM 1816 N N . PHE A 1 239 ? 2.664 -15.015 6.315 1.00 75.75 239 PHE A N 1
ATOM 1817 C CA . PHE A 1 239 ? 2.307 -13.807 7.062 1.00 75.75 239 PHE A CA 1
ATOM 1818 C C . PHE A 1 239 ? 0.794 -13.545 7.020 1.00 75.75 239 PHE A C 1
ATOM 1820 O O . PHE A 1 239 ? 0.304 -12.720 6.253 1.00 75.75 239 PHE A O 1
ATOM 1827 N N . LYS A 1 240 ? 0.023 -14.268 7.843 1.00 71.56 240 LYS A N 1
ATOM 1828 C CA . LYS A 1 240 ? -1.449 -14.117 7.897 1.00 71.56 240 LYS A CA 1
ATOM 1829 C C . LYS A 1 240 ? -1.901 -12.879 8.669 1.00 71.56 240 LYS A C 1
ATOM 1831 O O . LYS A 1 240 ? -3.007 -12.368 8.464 1.00 71.56 240 LYS A O 1
ATOM 1836 N N . LYS A 1 241 ? -1.087 -12.437 9.627 1.00 80.44 241 LYS A N 1
ATOM 1837 C CA . LYS A 1 241 ? -1.421 -11.325 10.513 1.00 80.44 241 LYS A CA 1
ATOM 1838 C C . LYS A 1 241 ? -0.729 -10.063 10.033 1.00 80.44 241 LYS A C 1
ATOM 1840 O O . LYS A 1 241 ? 0.332 -10.098 9.423 1.00 80.44 241 LYS A O 1
ATOM 1845 N N . ARG A 1 242 ? -1.382 -8.940 10.288 1.00 86.44 242 AR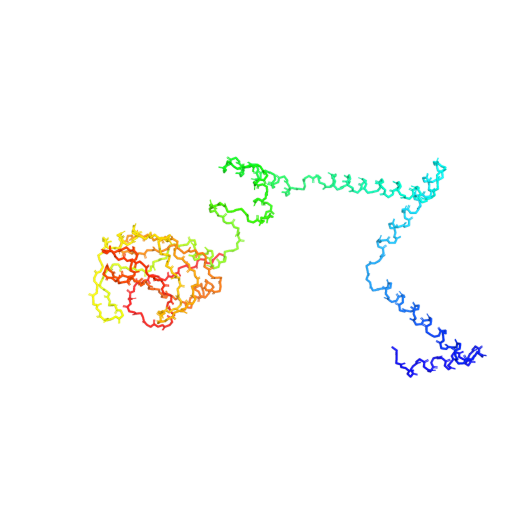G A N 1
ATOM 1846 C CA . ARG A 1 242 ? -0.928 -7.610 9.913 1.00 86.44 242 ARG A CA 1
ATOM 1847 C C . ARG A 1 242 ? -1.443 -6.606 10.923 1.00 86.44 242 ARG A C 1
ATOM 1849 O O . ARG A 1 242 ? -2.545 -6.783 11.448 1.00 86.44 242 ARG A O 1
ATOM 1856 N N . SER A 1 243 ? -0.639 -5.597 11.195 1.00 84.56 243 SER A N 1
ATOM 1857 C CA . SER A 1 243 ? -0.963 -4.516 12.112 1.00 84.56 243 SER A CA 1
ATOM 1858 C C . SER A 1 243 ? -0.446 -3.199 11.551 1.00 84.56 243 SER A C 1
ATOM 1860 O O . SER A 1 243 ? 0.652 -3.113 10.999 1.00 84.56 243 SER A O 1
ATOM 1862 N N . ALA A 1 244 ? -1.261 -2.162 11.684 1.00 88.62 244 ALA A N 1
ATOM 1863 C CA . ALA A 1 244 ? -0.852 -0.797 11.406 1.00 88.62 244 ALA A CA 1
ATOM 1864 C C . ALA A 1 244 ? -0.200 -0.183 12.652 1.00 88.62 244 ALA A C 1
ATOM 1866 O O . ALA A 1 244 ? -0.724 -0.312 13.760 1.00 88.62 244 ALA A O 1
ATOM 1867 N N . SER A 1 245 ? 0.927 0.500 12.467 1.00 87.44 245 SER A N 1
ATOM 1868 C CA . SER A 1 245 ? 1.534 1.362 13.481 1.00 87.44 245 SER A CA 1
ATOM 1869 C C . SER A 1 245 ? 1.244 2.814 13.128 1.00 87.44 245 SER A C 1
ATOM 1871 O O . SER A 1 245 ? 1.370 3.200 11.964 1.00 87.44 245 SER A O 1
ATOM 1873 N N . PHE A 1 246 ? 0.882 3.623 14.121 1.00 89.50 246 PHE A N 1
ATOM 1874 C CA . PHE A 1 246 ? 0.528 5.026 13.928 1.00 89.50 246 PHE A CA 1
ATOM 1875 C C . PHE A 1 246 ? 1.444 5.946 14.730 1.00 89.50 246 PHE A C 1
ATOM 1877 O O . PHE A 1 246 ? 1.876 5.609 15.832 1.00 89.50 246 PHE A O 1
ATOM 1884 N N . TYR A 1 247 ? 1.700 7.133 14.191 1.00 89.06 247 TYR A N 1
ATOM 1885 C CA . TYR A 1 247 ? 2.202 8.255 14.967 1.00 89.06 247 TYR A CA 1
ATOM 1886 C C . TYR A 1 247 ? 1.064 8.846 15.799 1.00 89.06 247 TYR A C 1
ATOM 1888 O O . TYR A 1 247 ? 0.008 9.153 15.232 1.00 89.06 247 TYR A O 1
ATOM 1896 N N . PRO A 1 248 ? 1.261 9.050 17.113 1.00 88.50 248 PRO A N 1
ATOM 1897 C CA . PRO A 1 248 ? 0.297 9.783 17.910 1.00 88.50 248 PRO A CA 1
ATOM 1898 C C . PRO A 1 248 ? 0.234 11.262 17.495 1.00 88.50 248 PRO A C 1
ATOM 1900 O O . PRO A 1 248 ? 1.214 11.803 16.966 1.00 88.50 248 PRO A O 1
ATOM 1903 N N . PRO A 1 249 ? -0.888 11.951 17.775 1.00 88.31 249 PRO A N 1
ATOM 1904 C CA . PRO A 1 249 ? -1.087 13.365 17.445 1.00 88.31 249 PRO A CA 1
ATOM 1905 C C . PRO A 1 249 ? 0.038 14.291 17.925 1.00 88.31 249 PRO A C 1
ATOM 1907 O O . PRO A 1 249 ? 0.331 15.291 17.273 1.00 88.31 249 PRO A O 1
ATOM 1910 N N . ASN A 1 250 ? 0.683 13.924 19.036 1.00 87.12 250 ASN A N 1
ATOM 1911 C CA . ASN A 1 250 ? 1.726 14.705 19.700 1.00 87.12 250 ASN A CA 1
ATOM 1912 C C . ASN A 1 250 ? 3.152 14.175 19.437 1.00 87.12 250 ASN A C 1
ATOM 1914 O O . ASN A 1 250 ? 4.097 14.650 20.064 1.00 87.12 250 ASN A O 1
ATOM 1918 N N . ALA A 1 251 ? 3.339 13.173 18.566 1.00 85.38 251 ALA A N 1
ATOM 1919 C CA . ALA A 1 251 ? 4.669 12.616 18.307 1.00 85.38 251 ALA A CA 1
ATOM 1920 C C . ALA A 1 251 ? 5.581 13.589 17.554 1.00 85.38 251 ALA A C 1
ATOM 1922 O O . ALA A 1 251 ? 5.213 14.157 16.523 1.00 85.38 251 ALA A O 1
ATOM 1923 N N . HIS A 1 252 ? 6.831 13.667 18.013 1.00 77.00 252 HIS A N 1
ATOM 1924 C CA . HIS A 1 252 ? 7.896 14.361 17.304 1.00 77.00 252 HIS A CA 1
ATOM 1925 C C . HIS A 1 252 ? 8.203 13.616 15.992 1.00 77.00 252 HIS A C 1
ATOM 1927 O O . HIS A 1 252 ? 8.644 12.468 16.006 1.00 77.00 252 HIS A O 1
ATOM 1933 N N . GLY A 1 253 ? 7.922 14.251 14.851 1.00 81.38 253 GLY A N 1
ATOM 1934 C CA . GLY A 1 253 ? 8.082 13.654 13.520 1.00 81.38 253 GLY A CA 1
ATOM 1935 C C . GLY A 1 253 ? 6.803 13.097 12.886 1.00 81.38 253 GLY A C 1
ATOM 1936 O O . GLY A 1 253 ? 6.904 12.437 11.851 1.00 81.38 253 GLY A O 1
ATOM 1937 N N . ASN A 1 254 ? 5.624 13.349 13.463 1.00 86.69 254 ASN A N 1
ATOM 1938 C CA . ASN A 1 254 ? 4.345 13.152 12.779 1.00 86.69 254 ASN A CA 1
ATOM 1939 C C . ASN A 1 254 ? 4.185 14.208 11.658 1.00 86.69 254 ASN A C 1
ATOM 1941 O O . ASN A 1 254 ? 4.265 15.399 11.966 1.00 86.69 254 ASN A O 1
ATOM 1945 N N . PRO A 1 255 ? 3.973 13.815 10.385 1.00 84.62 255 PRO A N 1
ATOM 1946 C CA . PRO A 1 255 ? 3.787 14.771 9.287 1.00 84.62 255 PRO A CA 1
ATOM 1947 C C . PRO A 1 255 ? 2.506 15.607 9.432 1.00 84.62 255 PRO A C 1
ATOM 1949 O O . PRO A 1 255 ? 2.450 16.726 8.934 1.00 84.62 255 PRO A O 1
ATOM 1952 N N . THR A 1 256 ? 1.506 15.109 10.167 1.00 85.88 256 THR A N 1
ATOM 1953 C CA . THR A 1 256 ? 0.244 15.808 10.433 1.00 85.88 256 THR A CA 1
ATOM 1954 C C . THR A 1 256 ? 0.040 16.014 11.941 1.00 85.88 256 THR A C 1
ATOM 1956 O O . THR A 1 256 ? -0.632 15.203 12.592 1.00 85.88 256 THR A O 1
ATOM 1959 N N . PRO A 1 257 ? 0.605 17.083 12.535 1.00 86.44 257 PRO A N 1
ATOM 1960 C CA . PRO A 1 257 ? 0.430 17.382 13.954 1.00 86.44 257 PRO A CA 1
ATOM 1961 C C . PRO A 1 257 ? -1.049 17.471 14.352 1.00 86.44 257 PRO A C 1
ATOM 1963 O O . PRO A 1 257 ? -1.872 18.021 13.620 1.00 86.44 257 PRO A O 1
ATOM 1966 N N . GLY A 1 258 ? -1.396 16.924 15.518 1.00 86.75 258 GLY A N 1
ATOM 1967 C CA . GLY A 1 258 ? -2.771 16.930 16.028 1.00 86.75 258 GLY A CA 1
ATOM 1968 C C . GLY A 1 258 ? -3.683 15.836 15.458 1.00 86.75 258 GLY A C 1
ATOM 1969 O O . GLY A 1 258 ? -4.823 15.716 15.901 1.00 86.75 258 GLY A O 1
ATOM 1970 N N . ARG A 1 259 ? -3.201 14.999 14.528 1.00 88.81 259 ARG A N 1
ATOM 1971 C CA . ARG A 1 259 ? -3.952 13.857 13.977 1.00 88.81 259 ARG A CA 1
ATOM 1972 C C . ARG A 1 259 ? -3.114 12.583 14.022 1.00 88.81 259 ARG A C 1
ATOM 1974 O O . ARG A 1 259 ? -1.889 12.633 13.964 1.00 88.81 259 ARG A O 1
ATOM 1981 N N . TRP A 1 260 ? -3.773 11.434 14.123 1.00 90.38 260 TRP A N 1
ATOM 1982 C CA . TRP A 1 260 ? -3.114 10.138 13.968 1.00 90.38 260 TRP A CA 1
ATOM 1983 C C . TRP A 1 260 ? -2.657 9.956 12.519 1.00 90.38 260 TRP A C 1
ATOM 1985 O O . TRP A 1 260 ? -3.425 10.229 11.598 1.00 90.38 260 TRP A O 1
ATOM 1995 N N . TYR A 1 261 ? -1.432 9.470 12.319 1.00 90.94 261 TYR A N 1
ATOM 1996 C CA . TYR A 1 261 ? -0.870 9.265 10.981 1.00 90.94 261 TYR A CA 1
ATOM 1997 C C . TYR A 1 261 ? -0.265 7.872 10.833 1.00 90.94 261 TYR A C 1
ATOM 1999 O O . TYR A 1 261 ? 0.377 7.378 11.759 1.00 90.94 261 TYR A O 1
ATOM 2007 N N . LEU A 1 262 ? -0.442 7.224 9.679 1.00 92.31 262 LEU A N 1
ATOM 2008 C CA . LEU A 1 262 ? 0.098 5.884 9.441 1.00 92.31 262 LEU A CA 1
ATOM 2009 C C . LEU A 1 262 ? 1.629 5.918 9.340 1.00 92.31 262 LEU A C 1
ATOM 2011 O O . LEU A 1 262 ? 2.195 6.593 8.485 1.00 92.31 262 LEU A O 1
ATOM 2015 N N . ARG A 1 263 ? 2.304 5.157 10.203 1.00 90.00 263 ARG A N 1
ATOM 2016 C CA . ARG A 1 263 ? 3.766 5.045 10.224 1.00 90.00 263 ARG A CA 1
ATOM 2017 C C . ARG A 1 263 ? 4.265 3.927 9.318 1.00 90.00 263 ARG A C 1
ATOM 2019 O O . ARG A 1 263 ? 5.131 4.167 8.490 1.00 90.00 263 ARG A O 1
ATOM 2026 N N . HIS A 1 264 ? 3.771 2.711 9.523 1.00 89.81 264 HIS A N 1
ATOM 2027 C CA . HIS A 1 264 ? 4.110 1.530 8.726 1.00 89.81 264 HIS A CA 1
ATOM 2028 C C . HIS A 1 264 ? 3.035 0.456 8.901 1.00 89.81 264 HIS A C 1
ATOM 2030 O O . HIS A 1 264 ? 2.271 0.483 9.874 1.00 89.81 264 HIS A O 1
ATOM 2036 N N . VAL A 1 265 ? 3.006 -0.511 7.985 1.00 89.81 265 VAL A N 1
ATOM 2037 C CA . VAL A 1 265 ? 2.169 -1.710 8.104 1.00 89.81 265 VAL A CA 1
ATOM 2038 C C . VAL A 1 265 ? 3.072 -2.925 8.253 1.00 89.81 265 VAL A C 1
ATOM 2040 O O . VAL A 1 265 ? 3.817 -3.277 7.340 1.00 89.81 265 VAL A O 1
ATOM 2043 N N . ALA A 1 266 ? 2.999 -3.568 9.415 1.00 86.50 266 ALA A N 1
ATOM 2044 C CA . ALA A 1 266 ? 3.787 -4.747 9.730 1.00 86.50 266 ALA A CA 1
ATOM 2045 C C . ALA A 1 266 ? 3.001 -6.017 9.402 1.00 86.50 266 ALA A C 1
ATOM 2047 O O . ALA A 1 266 ? 1.890 -6.212 9.892 1.00 86.50 266 ALA A O 1
ATOM 2048 N N . PHE A 1 267 ? 3.600 -6.908 8.621 1.00 83.50 267 PHE A 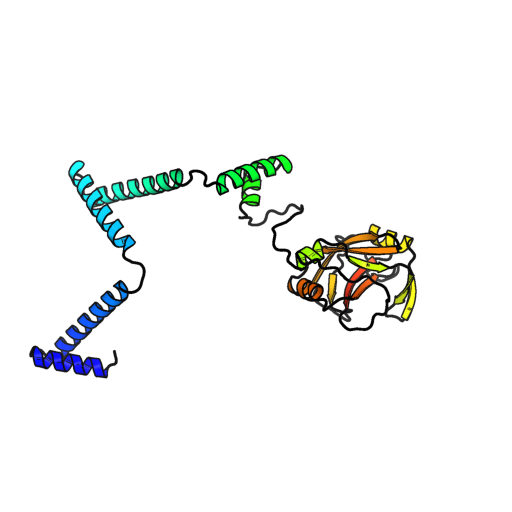N 1
ATOM 2049 C CA . PHE A 1 267 ? 3.133 -8.263 8.368 1.00 83.50 267 PHE A CA 1
ATOM 2050 C C . PHE A 1 267 ? 3.800 -9.209 9.365 1.00 83.50 267 PHE A C 1
ATOM 2052 O O . PHE A 1 267 ? 5.022 -9.358 9.410 1.00 83.50 267 PHE A O 1
ATOM 2059 N N . LEU A 1 268 ? 2.980 -9.815 10.213 1.00 74.19 268 LEU A N 1
ATOM 2060 C CA . LEU A 1 268 ? 3.385 -10.656 11.328 1.00 74.19 268 LEU A CA 1
ATOM 2061 C C . LEU A 1 268 ? 3.193 -12.129 10.944 1.00 74.19 268 LEU A C 1
ATOM 2063 O O . LEU A 1 268 ? 2.135 -12.536 10.455 1.00 74.19 268 LEU A O 1
ATOM 2067 N N . GLY A 1 269 ? 4.249 -12.916 11.156 1.00 64.94 269 GLY A N 1
ATOM 2068 C CA . GLY A 1 269 ? 4.251 -14.366 10.957 1.00 64.94 269 GLY A CA 1
ATOM 2069 C C . GLY A 1 269 ? 3.630 -15.102 12.147 1.00 64.94 269 GLY A C 1
ATOM 2070 O O . GLY A 1 269 ? 2.567 -14.733 12.635 1.00 64.94 269 GLY A O 1
ATOM 2071 N N . ALA A 1 270 ? 4.310 -16.133 12.651 1.00 45.34 270 ALA A N 1
ATOM 2072 C CA . ALA A 1 270 ? 3.834 -17.027 13.716 1.00 45.34 270 ALA A CA 1
ATOM 2073 C C . ALA A 1 270 ? 3.743 -16.413 15.136 1.00 45.34 270 ALA A C 1
ATOM 2075 O O . ALA A 1 270 ? 3.587 -17.148 16.110 1.00 45.34 270 ALA A O 1
ATOM 2076 N N . GLN A 1 271 ? 3.852 -15.091 15.292 1.00 39.56 271 GLN A N 1
ATOM 2077 C CA . GLN A 1 271 ? 3.781 -14.448 16.605 1.00 39.56 271 GLN A CA 1
ATOM 2078 C C . GLN A 1 271 ? 2.309 -14.249 17.014 1.00 39.56 271 GLN A C 1
ATOM 2080 O O . GLN A 1 271 ? 1.512 -13.716 16.237 1.00 39.56 271 GLN A O 1
ATOM 2085 N N . GLN A 1 272 ? 1.929 -14.714 18.213 1.00 37.00 272 GLN A N 1
ATOM 2086 C CA . GLN A 1 272 ? 0.550 -14.620 18.710 1.00 37.00 272 GLN A CA 1
ATOM 2087 C C . GLN A 1 272 ? 0.069 -13.154 18.736 1.00 37.00 272 GLN A C 1
ATOM 2089 O O . GLN A 1 272 ? 0.802 -12.278 19.197 1.00 37.00 272 GLN A O 1
ATOM 2094 N N . PRO A 1 273 ? -1.138 -12.861 18.219 1.00 39.84 273 PRO A N 1
ATOM 2095 C CA . PRO A 1 273 ? -1.560 -11.494 17.947 1.00 39.84 273 PRO A CA 1
ATOM 2096 C C . PRO A 1 273 ? -2.006 -10.760 19.216 1.00 39.84 273 PRO A C 1
ATOM 2098 O O . PRO A 1 273 ? -2.768 -11.300 20.012 1.00 39.84 273 PRO A O 1
ATOM 2101 N N . ALA A 1 274 ? -1.646 -9.477 19.329 1.00 43.78 274 ALA A N 1
ATOM 2102 C CA . ALA A 1 274 ? -2.288 -8.552 20.267 1.00 43.78 274 ALA A CA 1
ATOM 2103 C C . ALA A 1 274 ? -3.748 -8.234 19.870 1.00 43.78 274 ALA A C 1
ATOM 2105 O O . ALA A 1 274 ? -4.524 -7.767 20.699 1.00 43.78 274 ALA A O 1
ATOM 2106 N N . LEU A 1 275 ? -4.145 -8.509 18.615 1.00 46.12 275 LEU A N 1
ATOM 2107 C CA . LEU A 1 275 ? -5.474 -8.199 18.076 1.00 46.12 275 LEU A CA 1
ATOM 2108 C C . LEU A 1 275 ? -6.178 -9.427 17.492 1.00 46.12 275 LEU A C 1
ATOM 2110 O O . LEU A 1 275 ? -5.836 -9.931 16.421 1.00 46.12 275 LEU A O 1
ATOM 2114 N N . ALA A 1 276 ? -7.223 -9.874 18.187 1.00 42.72 276 ALA A N 1
ATOM 2115 C CA . ALA A 1 276 ? -8.139 -10.904 17.714 1.00 42.72 276 ALA A CA 1
ATOM 2116 C C . ALA A 1 276 ? -9.140 -10.337 16.681 1.00 42.72 276 ALA A C 1
ATOM 2118 O O . ALA A 1 276 ? -9.737 -9.277 16.898 1.00 42.72 276 ALA A O 1
ATOM 2119 N N . GLY A 1 277 ? -9.371 -11.066 15.578 1.00 48.72 277 GLY A N 1
ATOM 2120 C CA . GLY A 1 277 ? -10.530 -10.859 14.690 1.00 48.72 277 GLY A CA 1
ATOM 2121 C C . GLY A 1 277 ? -10.309 -10.097 13.375 1.00 48.72 277 GLY A C 1
ATOM 2122 O O . GLY A 1 277 ? -11.267 -9.550 12.843 1.00 48.72 277 GLY A O 1
ATOM 2123 N N . LEU A 1 278 ? -9.085 -10.036 12.845 1.00 50.75 278 LEU A N 1
ATOM 2124 C CA . LEU A 1 278 ? -8.832 -9.537 11.485 1.00 50.75 278 LEU A CA 1
ATOM 2125 C C . LEU A 1 278 ? -9.036 -10.673 10.453 1.00 50.75 278 LEU A C 1
ATOM 2127 O O . LEU A 1 278 ? -8.421 -11.729 10.635 1.00 50.75 278 LEU A O 1
ATOM 2131 N N . PRO A 1 279 ? -9.861 -10.487 9.397 1.00 52.66 279 PRO A N 1
ATOM 2132 C CA . PRO A 1 279 ? -10.157 -11.530 8.404 1.00 52.66 279 PRO A CA 1
ATOM 2133 C C . PRO A 1 279 ? -8.899 -11.914 7.625 1.00 52.66 279 PRO A C 1
ATOM 2135 O O . PRO A 1 279 ? -8.090 -11.045 7.324 1.00 52.66 279 PRO A O 1
ATOM 2138 N N . ASP A 1 280 ? -8.687 -13.189 7.319 1.00 53.09 280 ASP A N 1
ATOM 2139 C CA . ASP A 1 280 ? -7.491 -13.620 6.584 1.00 53.09 280 ASP A CA 1
ATOM 2140 C C . ASP A 1 280 ? -7.505 -13.106 5.126 1.00 53.09 280 ASP A C 1
ATOM 2142 O O . ASP A 1 280 ? -8.567 -12.851 4.554 1.00 53.09 280 ASP A O 1
ATOM 2146 N N . LEU A 1 281 ? -6.320 -12.927 4.528 1.00 55.34 281 LEU A N 1
ATOM 2147 C CA . LEU A 1 281 ? -6.191 -12.559 3.114 1.00 55.34 281 LEU A CA 1
ATOM 2148 C C . LEU A 1 281 ? -6.706 -13.707 2.240 1.00 55.34 281 LEU A C 1
ATOM 2150 O O . LEU A 1 281 ? -6.235 -14.839 2.358 1.00 55.34 281 LEU A O 1
ATOM 2154 N N . GLN A 1 282 ? -7.668 -13.415 1.367 1.00 48.62 282 GLN A N 1
ATOM 2155 C CA . GLN A 1 282 ? -8.187 -14.384 0.409 1.00 48.62 282 GLN A CA 1
ATOM 2156 C C . GLN A 1 282 ? -7.436 -14.243 -0.913 1.00 48.62 282 GLN A C 1
ATOM 2158 O O . GLN A 1 282 ? -7.664 -13.297 -1.661 1.00 48.62 282 GLN A O 1
ATOM 2163 N N . PHE A 1 283 ? -6.550 -15.196 -1.196 1.00 41.97 283 PHE A N 1
ATOM 2164 C CA . PHE A 1 283 ? -5.961 -15.355 -2.521 1.00 41.97 283 PHE A CA 1
ATOM 2165 C C . PHE A 1 283 ? -6.822 -16.340 -3.311 1.00 41.97 283 PHE A C 1
ATOM 2167 O O . PHE A 1 283 ? -6.880 -17.526 -2.987 1.00 41.97 283 PHE A O 1
ATOM 2174 N N . MET A 1 284 ? -7.526 -15.848 -4.329 1.00 35.00 284 MET A N 1
ATOM 2175 C CA . MET A 1 284 ? -8.295 -16.695 -5.236 1.00 35.00 284 MET A CA 1
ATOM 2176 C C . MET A 1 284 ? -7.346 -17.203 -6.327 1.00 35.00 284 MET A C 1
ATOM 2178 O O . MET A 1 284 ? -6.945 -16.445 -7.206 1.00 35.00 284 MET A O 1
ATOM 2182 N N . ARG A 1 285 ? -6.936 -18.473 -6.235 1.00 32.09 285 ARG A N 1
ATOM 2183 C CA . ARG A 1 285 ? -6.231 -19.169 -7.322 1.00 32.09 285 ARG A CA 1
ATOM 2184 C C . ARG A 1 285 ? -7.253 -19.516 -8.408 1.00 32.09 285 ARG A C 1
ATOM 2186 O O . ARG A 1 285 ? -8.235 -20.190 -8.101 1.00 32.09 285 ARG A O 1
ATOM 2193 N N . VAL A 1 286 ? -7.018 -19.048 -9.632 1.00 31.64 286 VAL A N 1
ATOM 2194 C CA . VAL A 1 286 ? -7.690 -19.506 -10.861 1.00 31.64 286 VAL A CA 1
ATOM 2195 C C . VAL A 1 286 ? -6.686 -20.319 -11.657 1.00 31.64 286 VAL A C 1
ATOM 2197 O O . VAL A 1 286 ? -5.517 -19.873 -11.711 1.00 31.64 286 VAL A O 1
#

Mean predicted aligned error: 21.34 Å

Nearest PDB structures (foldseek):
  5cwg-assembly1_A  TM=2.535E-01  e=9.621E+00  synthetic construct